Protein AF-0000000075072378 (afdb_homodimer)

Foldseek 3Di:
DVVVVVVVVVVVVVLVCQLAPDKFWWFQQPPDLDIDGCVVPVNGDDDFQETEIETQEAAEPSRLVVVLVVVVVSVVVVQVVCVVVVTHGHAEYEYEDQNHPAYDPSNLVSVVVSQVVCVVVNHAYAYEQHDPRHVVVCVVVCVCVVNDVVRYYDHPSVNSVVVVVVVVVPPPDPVVVVVVVVVVVVD/DVVVVVVVVVVVVVLVCQQAPDKFWWFQQPPDLDIDGCVVPVNGDDDFQETEIETQEAAEPSRLVVVLVVVVVSVVVVQVVCVVVVTHGHAEYEYEDQNHPAYDPSNLVSVVVSQVVCVVVNHAYAYEQHDPRHVVVCVVVCVCVVNDVVRYYDHPSVNSVVVVVVVVVPPPDPVVVVVVVVVVVVD

Nearest PDB structures (foldseek):
  7lhv-assembly1_B  TM=7.653E-01  e=3.213E-15  Arabidopsis thaliana
  8tnw-assembly1_B  TM=8.515E-01  e=1.171E-12  Homo sapiens
  8tny-assembly1_A  TM=8.467E-01  e=1.967E-12  Homo sapiens
  4dgh-assembly1_A  TM=7.810E-01  e=2.612E-07  Vibrio cholerae
  3oir-assembly1_A  TM=7.996E-01  e=6.905E-07  Wolinella succinogenes

Radius of gyration: 23.75 Å; Cα contacts (8 Å, |Δi|>4): 581; chains: 2; bounding box: 38×90×75 Å

Organism: Cucurbita maxima (NCBI:txid3661)

pLDDT: mean 89.93, std 14.2, range [39.88, 98.88]

Solvent-accessible surface area (backbone atoms only — not comparable to full-atom values): 19457 Å² total; per-residue (Å²): 110,67,64,61,50,51,48,52,52,35,50,50,50,52,52,52,47,53,43,59,50,63,73,39,52,41,9,38,35,78,99,58,76,46,70,40,41,34,86,72,36,76,73,24,34,78,47,84,26,43,49,37,37,35,39,52,42,55,31,30,62,71,21,23,65,54,49,47,51,51,53,51,48,53,53,52,52,48,52,53,52,30,66,73,67,70,50,60,65,76,42,35,40,35,40,33,27,68,20,26,66,39,62,41,73,48,22,51,52,37,51,51,51,49,46,50,55,38,44,73,72,65,30,44,70,30,42,16,28,63,35,62,63,33,46,52,51,36,48,74,68,44,45,41,69,70,65,34,72,89,37,54,30,79,36,64,48,57,42,50,53,56,51,48,51,52,56,60,68,64,48,67,51,73,66,53,52,51,50,48,53,50,50,55,68,69,98,110,66,64,60,50,51,48,51,51,35,50,49,51,51,50,52,47,54,43,60,50,64,73,38,51,41,8,38,34,79,98,56,76,47,70,40,41,36,88,73,34,76,72,24,35,79,46,87,25,43,48,36,39,34,39,54,42,56,32,31,63,71,22,22,65,54,50,47,52,51,53,51,49,51,54,50,51,48,52,52,51,31,66,74,69,69,50,61,66,75,42,36,38,35,40,32,29,68,20,26,66,39,61,42,71,47,23,50,51,37,52,51,51,50,46,50,56,40,45,74,73,66,29,44,70,30,42,14,28,62,35,63,64,33,45,53,53,34,48,76,69,45,46,41,69,72,65,34,71,89,37,54,28,80,34,64,46,56,43,50,52,54,52,48,51,51,57,62,67,64,48,68,51,74,66,53,51,52,50,48,53,48,51,53,68,68,95

Sequence (374 aa):
MGLIIAVALSVLRVLLMIARPRTLVLGNIPNSTIYRSIDQYPTAEHVPGILILQLEAPIYFANSNYLRERLSRWITDEEERIKSSGETSLQYIILDLSGVSSIDSSGISMLKEIKKSIERKGFKLVLANPKSEVIKKLNKSNFIEAIGHEWIYLTVGEAVTACNFVLQTWKPSPVAAAELDSAVNNVMGLIIAVALSVLRVLLMIARPRTLVLGNIPNSTIYRSIDQYPTAEHVPGILILQLEAPIYFANSNYLRERLSRWITDEEERIKSSGETSLQYIILDLSGVSSIDSSGISMLKEIKKSIERKGFKLVLANPKSEVIKKLNKSNFIEAIGHEWIYLTVGEAVTACNFVLQTWKPSPVAAAELDSAVNNV

Secondary structure (DSSP, 8-state):
-HHHHHHHHHHHHHHHHHHS--EEEEEEPTTSS-EEETTT-TT-BPBTTEEEEEE-S-B-HHHHHHHHHHHHHHHHHHHHHHHHHTPPPP-EEEEE-TT---B-HHHHHHHHHHHHHHHHTT-EEEEE---HHHHHHHHHTTHHHHH-GGGEESSHHHHHHHHHHHHHHTS--HHHHHHHHHHHTT-/-HHHHHHHHHHHHHHHHHHS--EEEEEEPTTSS-EEETTT-TT-BPBTTEEEEEE-S-B-HHHHHHHHHHHHHHHHHHHHHHHHHTPPPP-EEEEE-TT---B-HHHHHHHHHHHHHHHHTT-EEEEE---HHHHHHHHHTTHHHHH-GGGEESSHHHHHHHHHHHHHHTS--HHHHHHHHHHHHT-

InterPro domains:
  IPR001902 SLC26A/SulP transporter [PTHR11814] (1-163)
  IPR002645 STAS domain [PF01740] (41-159)
  IPR002645 STAS domain [PS50801] (40-163)
  IPR036513 STAS domain superfamily [G3DSA:3.30.750.24] (20-165)
  IPR036513 STAS domain superfamily [SSF52091] (42-163)

Structure (mmCIF, N/CA/C/O backbone):
data_AF-0000000075072378-model_v1
#
loop_
_entity.id
_entity.type
_entity.pdbx_description
1 polymer 'Sulfate transporter 3.1-like'
#
loop_
_atom_site.group_PDB
_atom_site.id
_atom_site.type_symbol
_atom_site.label_atom_id
_atom_site.label_alt_id
_atom_site.label_comp_id
_atom_site.label_asym_id
_atom_site.label_entity_id
_atom_site.label_seq_id
_atom_site.pdbx_PDB_ins_code
_atom_site.Cartn_x
_atom_site.Cartn_y
_atom_site.Cartn_z
_atom_site.occupancy
_atom_site.B_iso_or_equiv
_atom_site.auth_seq_id
_atom_site.auth_comp_id
_atom_site.auth_asym_id
_atom_site.auth_atom_id
_atom_site.pdbx_PDB_model_num
ATOM 1 N N . MET A 1 1 ? 15.891 -26.641 18.484 1 74.38 1 MET A N 1
ATOM 2 C CA . MET A 1 1 ? 16.391 -25.375 19.031 1 74.38 1 MET A CA 1
ATOM 3 C C . MET A 1 1 ? 16.453 -24.297 17.953 1 74.38 1 MET A C 1
ATOM 5 O O . MET A 1 1 ? 15.938 -23.203 18.125 1 74.38 1 MET A O 1
ATOM 9 N N . GLY A 1 2 ? 16.719 -24.766 16.844 1 82.44 2 GLY A N 1
ATOM 10 C CA . GLY A 1 2 ? 16.875 -23.859 15.711 1 82.44 2 GLY A CA 1
ATOM 11 C C . GLY A 1 2 ? 15.555 -23.25 15.266 1 82.44 2 GLY A C 1
ATOM 12 O O . GLY A 1 2 ? 15.484 -22.031 15.031 1 82.44 2 GLY A O 1
ATOM 13 N N . LEU A 1 3 ? 14.516 -24.094 15.43 1 84.12 3 LEU A N 1
ATOM 14 C CA . LEU A 1 3 ? 13.211 -23.625 14.977 1 84.12 3 LEU A CA 1
ATOM 15 C C . LEU A 1 3 ? 12.633 -22.594 15.945 1 84.12 3 LEU A C 1
ATOM 17 O O . LEU A 1 3 ? 12.117 -21.562 15.523 1 84.12 3 LEU A O 1
ATOM 21 N N . ILE A 1 4 ? 12.828 -22.844 17.219 1 88.88 4 ILE A N 1
ATOM 22 C CA . ILE A 1 4 ? 12.312 -21.938 18.234 1 88.88 4 ILE A CA 1
ATOM 23 C C . ILE A 1 4 ? 13.016 -20.594 18.156 1 88.88 4 ILE A C 1
ATOM 25 O O . ILE A 1 4 ? 12.375 -19.547 18.25 1 88.88 4 ILE A O 1
ATOM 29 N N . ILE A 1 5 ? 14.227 -20.672 17.906 1 90.94 5 ILE A N 1
ATOM 30 C CA . ILE A 1 5 ? 15.016 -19.453 17.781 1 90.94 5 ILE A CA 1
ATOM 31 C C . ILE A 1 5 ? 14.609 -18.703 16.516 1 90.94 5 ILE A C 1
ATOM 33 O O . ILE A 1 5 ? 14.484 -17.469 16.516 1 90.94 5 ILE A O 1
ATOM 37 N N . ALA A 1 6 ? 14.383 -19.453 15.492 1 86.81 6 ALA A N 1
ATOM 38 C CA . ALA A 1 6 ? 13.961 -18.844 14.234 1 86.81 6 ALA A CA 1
ATOM 39 C C . ALA A 1 6 ? 12.625 -18.125 14.391 1 86.81 6 ALA A C 1
ATOM 41 O O . ALA A 1 6 ? 12.461 -17 13.93 1 86.81 6 ALA A O 1
ATOM 42 N N . VAL A 1 7 ? 11.766 -18.75 15.141 1 87.5 7 VAL A N 1
ATOM 43 C CA . VAL A 1 7 ? 10.445 -18.172 15.367 1 87.5 7 VAL A CA 1
ATOM 44 C C . VAL A 1 7 ? 10.562 -16.922 16.25 1 87.5 7 VAL A C 1
ATOM 46 O O . VAL A 1 7 ? 10 -15.883 15.93 1 87.5 7 VAL A O 1
ATOM 49 N N . ALA A 1 8 ? 11.367 -17.078 17.25 1 91.38 8 ALA A N 1
ATOM 50 C CA . ALA A 1 8 ? 11.539 -15.969 18.188 1 91.38 8 ALA A CA 1
ATOM 51 C C . ALA A 1 8 ? 12.164 -14.758 17.5 1 91.38 8 ALA A C 1
ATOM 53 O O . ALA A 1 8 ? 11.727 -13.625 17.703 1 91.38 8 ALA A O 1
ATOM 54 N N . LEU A 1 9 ? 13.109 -15.008 16.672 1 90.56 9 LEU A N 1
ATOM 55 C CA . LEU A 1 9 ? 13.766 -13.93 15.945 1 90.56 9 LEU A CA 1
ATOM 56 C C . LEU A 1 9 ? 12.82 -13.297 14.938 1 90.56 9 LEU A C 1
ATOM 58 O O . LEU A 1 9 ? 12.828 -12.07 14.758 1 90.56 9 LEU A O 1
ATOM 62 N N . SER A 1 10 ? 12.039 -14.109 14.344 1 89.56 10 SER A N 1
ATOM 63 C CA . SER A 1 10 ? 11.062 -13.625 13.383 1 89.56 10 SER A CA 1
ATOM 64 C C . SER A 1 10 ? 10.031 -12.711 14.047 1 89.56 10 SER A C 1
ATOM 66 O O . SER A 1 10 ? 9.75 -11.625 13.547 1 89.56 10 SER A O 1
ATOM 68 N N . VAL A 1 11 ? 9.602 -13.141 15.219 1 88.38 11 VAL A N 1
ATOM 69 C CA . VAL A 1 11 ? 8.602 -12.375 15.953 1 88.38 11 VAL A CA 1
ATOM 70 C C . VAL A 1 11 ? 9.203 -11.062 16.438 1 88.38 11 VAL A C 1
ATOM 72 O O . VAL A 1 11 ? 8.562 -10.008 16.359 1 88.38 11 VAL A O 1
ATOM 75 N N . LEU A 1 12 ? 10.375 -11.148 16.875 1 90.25 12 LEU A N 1
ATOM 76 C CA . LEU A 1 12 ? 11.055 -9.945 17.344 1 90.25 12 LEU A CA 1
ATOM 77 C C . LEU A 1 12 ? 11.234 -8.945 16.203 1 90.25 12 LEU A C 1
ATOM 79 O O . LEU A 1 12 ? 11 -7.746 16.391 1 90.25 12 LEU A O 1
ATOM 83 N N . ARG A 1 13 ? 11.578 -9.43 15.07 1 88.12 13 ARG A N 1
ATOM 84 C CA . ARG A 1 13 ? 11.742 -8.562 13.906 1 88.12 13 ARG A CA 1
ATOM 85 C C . ARG A 1 13 ? 10.422 -7.898 13.531 1 88.12 13 ARG A C 1
ATOM 87 O O . ARG A 1 13 ? 10.383 -6.695 13.258 1 88.12 13 ARG A O 1
ATOM 94 N N . VAL A 1 14 ? 9.43 -8.664 13.641 1 86.31 14 VAL A N 1
ATOM 95 C CA . VAL A 1 14 ? 8.102 -8.141 13.312 1 86.31 14 VAL A CA 1
ATOM 96 C C . VAL A 1 14 ? 7.707 -7.059 14.305 1 86.31 14 VAL A C 1
ATOM 98 O O . VAL A 1 14 ? 7.215 -5.996 13.914 1 86.31 14 VAL A O 1
ATOM 101 N N . LEU A 1 15 ? 7.961 -7.328 15.523 1 87.81 15 LEU A N 1
ATOM 102 C CA . LEU A 1 15 ? 7.594 -6.379 16.578 1 87.81 15 LEU A CA 1
ATOM 103 C C . LEU A 1 15 ? 8.383 -5.086 16.438 1 87.81 15 LEU A C 1
ATOM 105 O O . LEU A 1 15 ? 7.832 -3.994 16.594 1 87.81 15 LEU A O 1
ATOM 109 N N . LEU A 1 16 ? 9.594 -5.199 16.094 1 88.19 16 LEU A N 1
ATOM 110 C CA . LEU A 1 16 ? 10.445 -4.02 15.961 1 88.19 16 LEU A CA 1
ATOM 111 C C . LEU A 1 16 ? 10.062 -3.213 14.719 1 88.19 16 LEU A C 1
ATOM 113 O O . LEU A 1 16 ? 10.07 -1.98 14.75 1 88.19 16 LEU A O 1
ATOM 117 N N . MET A 1 17 ? 9.711 -3.9 13.688 1 85.19 17 MET A N 1
ATOM 118 C CA . MET A 1 17 ? 9.312 -3.236 12.453 1 85.19 17 MET A CA 1
ATOM 119 C C . MET A 1 17 ? 7.992 -2.498 12.633 1 85.19 17 MET A C 1
ATOM 121 O O . MET A 1 17 ? 7.797 -1.422 12.062 1 85.19 17 MET A O 1
ATOM 125 N N . ILE A 1 18 ? 7.18 -3.029 13.492 1 86.5 18 ILE A N 1
ATOM 126 C CA . ILE A 1 18 ? 5.871 -2.422 13.695 1 86.5 18 ILE A CA 1
ATOM 127 C C . ILE A 1 18 ? 5.984 -1.277 14.703 1 86.5 18 ILE A C 1
ATOM 129 O O . ILE A 1 18 ? 5.281 -0.27 14.586 1 86.5 18 ILE A O 1
ATOM 133 N N . ALA A 1 19 ? 6.906 -1.459 15.617 1 91.12 19 ALA A N 1
ATOM 134 C CA . ALA A 1 19 ? 7.105 -0.428 16.641 1 91.12 19 ALA A CA 1
ATOM 135 C C . ALA A 1 19 ? 7.656 0.853 16.016 1 91.12 19 ALA A C 1
ATOM 137 O O . ALA A 1 19 ? 7.379 1.953 16.5 1 91.12 19 ALA A O 1
ATOM 138 N N . ARG A 1 20 ? 8.414 0.703 14.914 1 93.5 20 ARG A N 1
ATOM 139 C CA . ARG A 1 20 ? 9.023 1.838 14.227 1 93.5 20 ARG A CA 1
ATOM 140 C C . ARG A 1 20 ? 8.836 1.726 12.719 1 93.5 20 ARG A C 1
ATOM 142 O O . ARG A 1 20 ? 9.812 1.611 11.977 1 93.5 20 ARG A O 1
ATOM 149 N N . PRO A 1 21 ? 7.547 1.857 12.391 1 93.62 21 PRO A N 1
ATOM 150 C CA . PRO A 1 21 ? 7.293 1.695 10.953 1 93.62 21 PRO A CA 1
ATOM 151 C C . PRO A 1 21 ? 7.906 2.814 10.117 1 93.62 21 PRO A C 1
ATOM 153 O O . PRO A 1 21 ? 8.07 3.936 10.602 1 93.62 21 PRO A O 1
ATOM 156 N N . ARG A 1 22 ? 8.211 2.469 8.938 1 90.62 22 ARG A N 1
ATOM 157 C CA . ARG A 1 22 ? 8.734 3.473 8.016 1 90.62 22 ARG A CA 1
ATOM 158 C C . ARG A 1 22 ? 7.629 4.406 7.531 1 90.62 22 ARG A C 1
ATOM 160 O O . ARG A 1 22 ? 6.465 4.012 7.465 1 90.62 22 ARG A O 1
ATOM 167 N N . THR A 1 23 ? 7.953 5.582 7.367 1 96.31 23 THR A N 1
ATOM 168 C CA . THR A 1 23 ? 7.164 6.598 6.676 1 96.31 23 THR A CA 1
ATOM 169 C C . THR A 1 23 ? 7.883 7.082 5.418 1 96.31 23 THR A C 1
ATOM 171 O O . THR A 1 23 ? 9.062 7.445 5.473 1 96.31 23 THR A O 1
ATOM 174 N N . LEU A 1 24 ? 7.195 7.078 4.305 1 97 24 LEU A N 1
ATOM 175 C CA . LEU A 1 24 ? 7.828 7.441 3.039 1 97 24 LEU A CA 1
ATOM 176 C C . LEU A 1 24 ? 7.316 8.789 2.543 1 97 24 LEU A C 1
ATOM 178 O O . LEU A 1 24 ? 6.125 9.086 2.654 1 97 24 LEU A O 1
ATOM 182 N N . VAL A 1 25 ? 8.227 9.555 2.057 1 97.88 25 VAL A N 1
ATOM 183 C CA . VAL A 1 25 ? 7.844 10.734 1.284 1 97.88 25 VAL A CA 1
ATOM 184 C C . VAL A 1 25 ? 7.664 10.352 -0.184 1 97.88 25 VAL A C 1
ATOM 186 O O . VAL A 1 25 ? 8.547 9.742 -0.788 1 97.88 25 VAL A O 1
ATOM 189 N N . LEU A 1 26 ? 6.5 10.688 -0.684 1 98.38 26 LEU A N 1
ATOM 190 C CA . LEU A 1 26 ? 6.227 10.344 -2.076 1 98.38 26 LEU A CA 1
ATOM 191 C C . LEU A 1 26 ? 6.414 11.562 -2.979 1 98.38 26 LEU A C 1
ATOM 193 O O . LEU A 1 26 ? 6.156 12.695 -2.562 1 98.38 26 LEU A O 1
ATOM 197 N N . GLY A 1 27 ? 6.91 11.328 -4.145 1 98.19 27 GLY A N 1
ATOM 198 C CA . GLY A 1 27 ? 6.992 12.289 -5.234 1 98.19 27 GLY A CA 1
ATOM 199 C C . GLY A 1 27 ? 6.375 11.781 -6.523 1 98.19 27 GLY A C 1
ATOM 200 O O . GLY A 1 27 ? 6.027 10.602 -6.629 1 98.19 27 GLY A O 1
ATOM 201 N N . ASN A 1 28 ? 6.184 12.664 -7.375 1 98.31 28 ASN A N 1
ATOM 202 C CA . ASN A 1 28 ? 5.57 12.336 -8.656 1 98.31 28 ASN A CA 1
ATOM 203 C C . ASN A 1 28 ? 6.602 11.82 -9.656 1 98.31 28 ASN A C 1
ATOM 205 O O . ASN A 1 28 ? 7.645 12.445 -9.859 1 98.31 28 ASN A O 1
ATOM 209 N N . ILE A 1 29 ? 6.371 10.617 -10.242 1 97.12 29 ILE A N 1
ATOM 210 C CA . ILE A 1 29 ? 7.156 10.172 -11.391 1 97.12 29 ILE A CA 1
ATOM 211 C C . ILE A 1 29 ? 6.852 11.062 -12.594 1 97.12 29 ILE A C 1
ATOM 213 O O . ILE A 1 29 ? 5.691 11.211 -12.984 1 97.12 29 ILE A O 1
ATOM 217 N N . PRO A 1 30 ? 7.879 11.656 -13.25 1 95.81 30 PRO A N 1
ATOM 218 C CA . PRO A 1 30 ? 7.641 12.633 -14.312 1 95.81 30 PRO A CA 1
ATOM 219 C C . PRO A 1 30 ? 6.742 12.086 -15.422 1 95.81 30 PRO A C 1
ATOM 221 O O . PRO A 1 30 ? 6.852 10.906 -15.789 1 95.81 30 PRO A O 1
ATOM 224 N N . ASN A 1 31 ? 5.82 12.891 -15.93 1 93.38 31 ASN A N 1
ATOM 225 C CA . ASN A 1 31 ? 4.934 12.617 -17.062 1 93.38 31 ASN A CA 1
ATOM 226 C C . ASN A 1 31 ? 3.99 11.453 -16.766 1 93.38 31 ASN A C 1
ATOM 228 O O . ASN A 1 31 ? 3.732 10.617 -17.625 1 93.38 31 ASN A O 1
ATOM 232 N N . SER A 1 32 ? 3.637 11.336 -15.453 1 93.44 32 SER A N 1
ATOM 233 C CA . SER A 1 32 ? 2.686 10.312 -15.039 1 93.44 32 SER A CA 1
ATOM 234 C C . SER A 1 32 ? 1.837 10.789 -13.867 1 93.44 32 SER A C 1
ATOM 236 O O . SER A 1 32 ? 2.041 11.891 -13.352 1 93.44 32 SER A O 1
ATOM 238 N N . THR A 1 33 ? 0.849 9.992 -13.508 1 93.06 33 THR A N 1
ATOM 239 C CA . THR A 1 33 ? 0.043 10.258 -12.32 1 93.06 33 THR A CA 1
ATOM 240 C C . THR A 1 33 ? 0.413 9.297 -11.195 1 93.06 33 THR A C 1
ATOM 242 O O . THR A 1 33 ? -0.425 8.961 -10.352 1 93.06 33 THR A O 1
ATOM 245 N N . ILE A 1 34 ? 1.688 8.852 -11.328 1 95.56 34 ILE A N 1
ATOM 246 C CA . ILE A 1 34 ? 2.158 7.852 -10.375 1 95.56 34 ILE A CA 1
ATOM 247 C C . ILE A 1 34 ? 3.049 8.516 -9.328 1 95.56 34 ILE A C 1
ATOM 249 O O . ILE A 1 34 ? 3.904 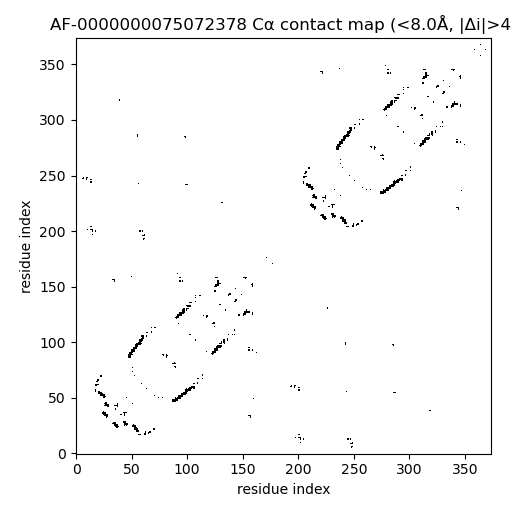9.336 -9.656 1 95.56 34 ILE A O 1
ATOM 253 N N . TYR A 1 35 ? 2.824 8.188 -8.125 1 97.75 35 TYR A N 1
ATOM 254 C CA . TYR A 1 35 ? 3.607 8.711 -7.012 1 97.75 35 TYR A CA 1
ATOM 255 C C . TYR A 1 35 ? 4.348 7.594 -6.289 1 97.75 35 TYR A C 1
ATOM 257 O O . TYR A 1 35 ? 3.75 6.578 -5.926 1 97.75 35 TYR A O 1
ATOM 265 N N . ARG A 1 36 ? 5.652 7.781 -6.113 1 97.69 36 ARG A N 1
ATOM 266 C CA . ARG A 1 36 ? 6.512 6.781 -5.492 1 97.69 36 ARG A CA 1
ATOM 267 C C . ARG A 1 36 ? 7.492 7.43 -4.52 1 97.69 36 ARG A C 1
ATOM 269 O O . ARG A 1 36 ? 7.652 8.648 -4.516 1 97.69 36 ARG A O 1
ATOM 276 N N . SER A 1 37 ? 8.078 6.57 -3.65 1 97.56 37 SER A N 1
ATOM 277 C CA . SER A 1 37 ? 9.055 7.059 -2.682 1 97.56 37 SER A CA 1
ATOM 278 C C . SER A 1 37 ? 10.219 7.754 -3.375 1 97.56 37 SER A C 1
ATOM 280 O O . SER A 1 37 ? 10.852 7.18 -4.27 1 97.56 37 SER A O 1
ATOM 282 N N . ILE A 1 38 ? 10.531 8.938 -2.916 1 96.44 38 ILE A N 1
ATOM 283 C CA . ILE A 1 38 ? 11.609 9.703 -3.529 1 96.44 38 ILE A CA 1
ATOM 284 C C . ILE A 1 38 ? 12.953 9.055 -3.215 1 96.44 38 ILE A C 1
ATOM 286 O O . ILE A 1 38 ? 13.938 9.266 -3.932 1 96.44 38 ILE A O 1
ATOM 290 N N . ASP A 1 39 ? 13 8.273 -2.154 1 95.56 39 ASP A N 1
ATOM 291 C CA . ASP A 1 39 ? 14.234 7.578 -1.797 1 95.56 39 ASP A CA 1
ATOM 292 C C . ASP A 1 39 ? 14.5 6.414 -2.748 1 95.56 39 ASP A C 1
ATOM 294 O O . ASP A 1 39 ? 15.648 6.141 -3.098 1 95.56 39 ASP A O 1
ATOM 298 N N . GLN A 1 40 ? 13.43 5.754 -3.178 1 95.69 40 GLN A N 1
ATOM 299 C CA . GLN A 1 40 ? 13.555 4.59 -4.047 1 95.69 40 GLN A CA 1
ATOM 300 C C . GLN A 1 40 ? 13.68 5.004 -5.508 1 95.69 40 GLN A C 1
ATOM 302 O O . GLN A 1 40 ? 14.391 4.359 -6.285 1 95.69 40 GLN A O 1
ATOM 307 N N . TYR A 1 41 ? 12.953 6.031 -5.844 1 96.25 41 TYR A N 1
ATOM 308 C CA . TYR A 1 41 ? 12.945 6.539 -7.211 1 96.25 41 TYR A CA 1
ATOM 309 C C . TYR A 1 41 ? 13.461 7.973 -7.266 1 96.25 41 TYR A C 1
ATOM 311 O O . TYR A 1 41 ? 12.688 8.922 -7.172 1 96.25 41 TYR A O 1
ATOM 319 N N . PRO A 1 42 ? 14.703 8.117 -7.582 1 93.94 42 PRO A N 1
ATOM 320 C CA . PRO A 1 42 ? 15.328 9.438 -7.555 1 93.94 42 PRO A CA 1
ATOM 321 C C . PRO A 1 42 ? 14.719 10.406 -8.57 1 93.94 42 PRO A C 1
ATOM 323 O O . PRO A 1 42 ? 14.898 11.617 -8.461 1 93.94 42 PRO A O 1
ATOM 326 N N . THR A 1 43 ? 14.023 9.898 -9.586 1 95.19 43 THR A N 1
ATOM 327 C CA . THR A 1 43 ? 13.398 10.758 -10.586 1 95.19 43 THR A CA 1
ATOM 328 C C . THR A 1 43 ? 12.078 11.312 -10.078 1 95.19 43 THR A C 1
ATOM 330 O O . THR A 1 43 ? 11.516 12.242 -10.664 1 95.19 43 THR A O 1
ATOM 333 N N . ALA A 1 44 ? 11.547 10.719 -8.961 1 97 44 ALA A N 1
ATOM 334 C CA . ALA A 1 44 ? 10.312 11.219 -8.375 1 97 44 ALA A CA 1
ATOM 335 C C . ALA A 1 44 ? 10.508 12.617 -7.785 1 97 44 ALA A C 1
ATOM 337 O O . ALA A 1 44 ? 11.484 12.859 -7.074 1 97 44 ALA A O 1
ATOM 338 N N . GLU A 1 45 ? 9.578 13.523 -8.062 1 95.75 45 GLU A N 1
ATOM 339 C CA . GLU A 1 45 ? 9.742 14.922 -7.688 1 95.75 45 GLU A CA 1
ATOM 340 C C . GLU A 1 45 ? 8.719 15.328 -6.633 1 95.75 45 GLU A C 1
ATOM 342 O O . GLU A 1 45 ? 7.555 14.922 -6.699 1 95.75 45 GLU A O 1
ATOM 347 N N . HIS A 1 46 ? 9.195 16.188 -5.777 1 94.31 46 HIS A N 1
ATOM 348 C CA . HIS A 1 46 ? 8.273 16.781 -4.816 1 94.31 46 HIS A CA 1
ATOM 349 C C . HIS A 1 46 ? 7.16 17.547 -5.523 1 94.31 46 HIS A C 1
ATOM 351 O O . HIS A 1 46 ? 7.344 18.031 -6.648 1 94.31 46 HIS A O 1
ATOM 357 N N . VAL A 1 47 ? 6.078 17.594 -4.859 1 94.69 47 VAL A N 1
ATOM 358 C CA . VAL A 1 47 ? 4.949 18.359 -5.379 1 94.69 47 VAL A CA 1
ATOM 359 C C . VAL A 1 47 ? 4.883 19.719 -4.684 1 94.69 47 VAL A C 1
ATOM 361 O O . VAL A 1 47 ? 4.695 19.797 -3.467 1 94.69 47 VAL A O 1
ATOM 364 N N . PRO A 1 48 ? 5.043 20.812 -5.461 1 93.38 48 PRO A N 1
ATOM 365 C CA . PRO A 1 48 ? 5.023 22.125 -4.824 1 93.38 48 PRO A CA 1
ATOM 366 C C . PRO A 1 48 ? 3.781 22.344 -3.961 1 93.38 48 PRO A C 1
ATOM 368 O O . PRO A 1 48 ? 2.658 22.125 -4.422 1 93.38 48 PRO A O 1
ATOM 371 N N . GLY A 1 49 ? 3.994 22.719 -2.725 1 94.88 49 GLY A N 1
ATOM 372 C CA . GLY A 1 49 ? 2.924 23.078 -1.812 1 94.88 49 GLY A CA 1
ATOM 373 C C . GLY A 1 49 ? 2.254 21.891 -1.167 1 94.88 49 GLY A C 1
ATOM 374 O O . GLY A 1 49 ? 1.362 22.047 -0.331 1 94.88 49 GLY A O 1
ATOM 375 N N . ILE A 1 50 ? 2.707 20.703 -1.53 1 97.56 50 ILE A N 1
ATOM 376 C CA . ILE A 1 50 ? 2.049 19.484 -1.044 1 97.56 50 ILE A CA 1
ATOM 377 C C . ILE A 1 50 ? 3.094 18.5 -0.532 1 97.56 50 ILE A C 1
ATOM 379 O O . ILE A 1 50 ? 4.035 18.156 -1.249 1 97.56 50 ILE A O 1
ATOM 383 N N . LEU A 1 51 ? 3.029 18.109 0.702 1 98.38 51 LEU A N 1
ATOM 384 C CA . LEU A 1 51 ? 3.816 17.016 1.26 1 98.38 51 LEU A CA 1
ATOM 385 C C . LEU A 1 51 ? 3.006 15.727 1.298 1 98.38 51 LEU A C 1
ATOM 387 O O . LEU A 1 51 ? 1.902 15.703 1.848 1 98.38 51 LEU A O 1
ATOM 391 N N . ILE A 1 52 ? 3.494 14.688 0.688 1 98.88 52 ILE A N 1
ATOM 392 C CA . ILE A 1 52 ? 2.811 13.398 0.633 1 98.88 52 ILE A CA 1
ATOM 393 C C . ILE A 1 52 ? 3.572 12.375 1.467 1 98.88 52 ILE A C 1
ATOM 395 O O . ILE A 1 52 ? 4.738 12.078 1.188 1 98.88 52 ILE A O 1
ATOM 399 N N . LEU A 1 53 ? 2.93 11.828 2.49 1 98.81 53 LEU A N 1
ATOM 400 C CA . LEU A 1 53 ? 3.523 10.836 3.383 1 98.81 53 LEU A CA 1
ATOM 401 C C . LEU A 1 53 ? 2.762 9.523 3.316 1 98.81 53 LEU A C 1
ATOM 403 O O . LEU A 1 53 ? 1.533 9.5 3.422 1 98.81 53 LEU A O 1
ATOM 407 N N . GLN A 1 54 ? 3.469 8.469 3.111 1 98.44 54 GLN A N 1
ATOM 408 C CA . GLN A 1 54 ? 2.854 7.145 3.088 1 98.44 54 GLN A CA 1
ATOM 409 C C . GLN A 1 54 ? 3.178 6.363 4.359 1 98.44 54 GLN A C 1
ATOM 411 O O . GLN A 1 54 ? 4.344 6.262 4.75 1 98.44 54 GLN A O 1
ATOM 416 N N . LEU A 1 55 ? 2.152 5.855 4.965 1 97 55 LEU A N 1
ATOM 417 C CA . LEU A 1 55 ? 2.309 4.98 6.121 1 97 55 LEU A CA 1
ATOM 418 C C . LEU A 1 55 ? 2.295 3.516 5.699 1 97 55 LEU A C 1
ATOM 420 O O . LEU A 1 55 ? 1.472 3.111 4.875 1 97 55 LEU A O 1
ATOM 424 N N . GLU A 1 56 ? 3.182 2.711 6.312 1 93.75 56 GLU A N 1
ATOM 425 C CA . GLU A 1 56 ? 3.402 1.367 5.781 1 93.75 56 GLU A CA 1
ATOM 426 C C . GLU A 1 56 ? 3.092 0.304 6.832 1 93.75 56 GLU A C 1
ATOM 428 O O . GLU A 1 56 ? 3.629 -0.804 6.777 1 93.75 56 GLU A O 1
ATOM 433 N N . ALA A 1 57 ? 2.32 0.624 7.816 1 93 57 ALA A N 1
ATOM 434 C CA . ALA A 1 57 ? 1.992 -0.323 8.875 1 93 57 ALA A CA 1
ATOM 435 C C . ALA A 1 57 ? 0.629 -0.01 9.492 1 93 57 ALA A C 1
ATOM 437 O O . ALA A 1 57 ? 0.152 1.124 9.414 1 93 57 ALA A O 1
ATOM 438 N N . PRO A 1 58 ? 0.018 -1.113 10.07 1 93.88 58 PRO A N 1
ATOM 439 C CA . PRO A 1 58 ? -1.135 -0.778 10.906 1 93.88 58 PRO A CA 1
ATOM 440 C C . PRO A 1 58 ? -0.788 0.211 12.016 1 93.88 58 PRO A C 1
ATOM 442 O O . PRO A 1 58 ? 0.381 0.343 12.391 1 93.88 58 PRO A O 1
ATOM 445 N N . ILE A 1 59 ? -1.813 0.902 12.484 1 95.88 59 ILE A N 1
ATOM 446 C CA . ILE A 1 59 ? -1.588 1.92 13.5 1 95.88 59 ILE A CA 1
ATOM 447 C C . ILE A 1 59 ? -2.256 1.497 14.812 1 95.88 59 ILE A C 1
ATOM 449 O O . ILE A 1 59 ? -3.484 1.504 14.914 1 95.88 59 ILE A O 1
ATOM 453 N N . TYR A 1 60 ? -1.435 1.183 15.766 1 94 60 TYR A N 1
ATOM 454 C CA . TYR A 1 60 ? -1.913 0.716 17.062 1 94 60 TYR A CA 1
ATOM 455 C C . TYR A 1 60 ? -1.278 1.512 18.188 1 94 60 TYR A C 1
ATOM 457 O O . TYR A 1 60 ? -0.465 2.406 17.953 1 94 60 TYR A O 1
ATOM 465 N N . PHE A 1 61 ? -1.689 1.193 19.359 1 94.19 61 PHE A N 1
ATOM 466 C CA . PHE A 1 61 ? -1.163 1.834 20.562 1 94.19 61 PHE A CA 1
ATOM 467 C C . PHE A 1 61 ? 0.357 1.743 20.609 1 94.19 61 PHE A C 1
ATOM 469 O O . PHE A 1 61 ? 1.035 2.717 20.938 1 94.19 61 PHE A O 1
ATOM 476 N N . ALA A 1 62 ? 0.875 0.64 20.125 1 90.56 62 ALA A N 1
ATOM 477 C CA . ALA A 1 62 ? 2.291 0.305 20.25 1 90.56 62 ALA A CA 1
ATOM 478 C C . ALA A 1 62 ? 3.154 1.248 19.422 1 90.56 62 ALA A C 1
ATOM 480 O O . ALA A 1 62 ? 4.34 1.429 19.703 1 90.56 62 ALA A O 1
ATOM 481 N N . ASN A 1 63 ? 2.586 1.859 18.344 1 94.5 63 ASN A N 1
ATOM 482 C CA . ASN A 1 63 ? 3.451 2.645 17.469 1 94.5 63 ASN A CA 1
ATOM 483 C C . ASN A 1 63 ? 2.867 4.027 17.203 1 94.5 63 ASN A C 1
ATOM 485 O O . ASN A 1 63 ? 3.469 4.828 16.484 1 94.5 63 ASN A O 1
ATOM 489 N N . SER A 1 64 ? 1.742 4.34 17.828 1 96.31 64 SER A N 1
ATOM 490 C CA . SER A 1 64 ? 1.043 5.582 17.516 1 96.31 64 SER A CA 1
ATOM 491 C C . SER A 1 64 ? 1.875 6.797 17.922 1 96.31 64 SER A C 1
ATOM 493 O O . SER A 1 64 ? 1.929 7.789 17.188 1 96.31 64 SER A O 1
ATOM 495 N N . ASN A 1 65 ? 2.516 6.746 19.078 1 96.19 65 ASN A N 1
ATOM 496 C CA . ASN A 1 65 ? 3.352 7.859 19.516 1 96.19 65 ASN A CA 1
ATOM 497 C C . ASN A 1 65 ? 4.555 8.055 18.594 1 96.19 65 ASN A C 1
ATOM 499 O O . ASN A 1 65 ? 4.898 9.188 18.25 1 96.19 65 ASN A O 1
ATOM 503 N N . TYR A 1 66 ? 5.141 6.996 18.266 1 97.38 66 TYR A N 1
ATOM 504 C CA . TYR A 1 66 ? 6.262 7.059 17.328 1 97.38 66 TYR A CA 1
ATOM 505 C C . TYR A 1 66 ? 5.84 7.695 16.016 1 97.38 66 TYR A C 1
ATOM 507 O O . TYR A 1 66 ? 6.523 8.586 15.5 1 97.38 66 TYR A O 1
ATOM 515 N N . LEU A 1 67 ? 4.723 7.277 15.492 1 97.88 67 LEU A N 1
ATOM 516 C CA . LEU A 1 67 ? 4.219 7.789 14.219 1 97.88 67 LEU A CA 1
ATOM 517 C C . LEU A 1 67 ? 3.877 9.273 14.32 1 97.88 67 LEU A C 1
ATOM 519 O O . LEU A 1 67 ? 4.145 10.039 13.398 1 97.88 67 LEU A O 1
ATOM 523 N N . ARG A 1 68 ? 3.309 9.609 15.414 1 98.12 68 ARG A N 1
ATOM 524 C CA . ARG A 1 68 ? 2.998 11.016 15.633 1 98.12 68 ARG A CA 1
ATOM 525 C C . ARG A 1 68 ? 4.254 11.875 15.531 1 98.12 68 ARG A C 1
ATOM 527 O O . ARG A 1 68 ? 4.262 12.898 14.844 1 98.12 68 ARG A O 1
ATOM 534 N N . GLU A 1 69 ? 5.254 11.461 16.188 1 98.12 69 GLU A N 1
ATOM 535 C CA . GLU A 1 69 ? 6.516 12.203 16.203 1 98.12 69 GLU A CA 1
ATOM 536 C C . GLU A 1 69 ? 7.152 12.227 14.82 1 98.12 69 GLU A C 1
ATOM 538 O O . GLU A 1 69 ? 7.656 13.258 14.383 1 98.12 69 GLU A O 1
ATOM 543 N N . ARG A 1 70 ? 7.113 11.148 14.227 1 97.56 70 ARG A N 1
ATOM 544 C CA . ARG A 1 70 ? 7.719 11.031 12.898 1 97.56 70 ARG A CA 1
ATOM 545 C C . ARG A 1 70 ? 7.008 11.93 11.891 1 97.56 70 ARG A C 1
ATOM 547 O O . ARG A 1 70 ? 7.656 12.641 11.117 1 97.56 70 ARG A O 1
ATOM 554 N N . LEU A 1 71 ? 5.691 11.891 11.906 1 98.31 71 LEU A N 1
ATOM 555 C CA . LEU A 1 71 ? 4.902 12.727 11.008 1 98.31 71 LEU A CA 1
ATOM 556 C C . LEU A 1 71 ? 5.16 14.211 11.273 1 98.31 71 LEU A C 1
ATOM 558 O O . LEU A 1 71 ? 5.344 14.992 10.344 1 98.31 71 LEU A O 1
ATOM 562 N N . SER A 1 72 ? 5.238 14.555 12.539 1 98.06 72 SER A N 1
ATOM 563 C CA . SER A 1 72 ? 5.5 15.938 12.922 1 98.06 72 SER A CA 1
ATOM 564 C C . SER A 1 72 ? 6.867 16.391 12.438 1 98.06 72 SER A C 1
ATOM 566 O O . SER A 1 72 ? 7.012 17.516 11.938 1 98.06 72 SER A O 1
ATOM 568 N N . ARG A 1 73 ? 7.805 15.578 12.523 1 97.81 73 ARG A N 1
ATOM 569 C CA . ARG A 1 73 ? 9.156 15.914 12.086 1 97.81 73 ARG A CA 1
ATOM 570 C C . ARG A 1 73 ? 9.203 16.094 10.57 1 97.81 73 ARG A C 1
ATOM 572 O O . ARG A 1 73 ? 9.852 17.016 10.078 1 97.81 73 ARG A O 1
ATOM 579 N N . TRP A 1 74 ? 8.516 15.211 9.859 1 97.62 74 TRP A N 1
ATOM 580 C CA . TRP A 1 74 ? 8.477 15.336 8.406 1 97.62 74 TRP A CA 1
ATOM 581 C C . TRP A 1 74 ? 7.875 16.672 7.996 1 97.62 74 TRP A C 1
ATOM 583 O O . TRP A 1 74 ? 8.383 17.344 7.086 1 97.62 74 TRP A O 1
ATOM 593 N N . ILE A 1 75 ? 6.844 17.047 8.656 1 97.56 75 ILE A N 1
ATOM 594 C CA . ILE A 1 75 ? 6.145 18.281 8.336 1 97.56 75 ILE A CA 1
ATOM 595 C C . ILE A 1 75 ? 7.051 19.469 8.633 1 97.56 75 ILE A C 1
ATOM 597 O O . ILE A 1 75 ? 7.199 20.375 7.805 1 97.56 75 ILE A O 1
ATOM 601 N N . THR A 1 76 ? 7.684 19.422 9.766 1 96.5 76 THR A N 1
ATOM 602 C CA . THR A 1 76 ? 8.586 20.5 10.164 1 96.5 76 THR A CA 1
ATOM 603 C C . THR A 1 76 ? 9.766 20.609 9.203 1 96.5 76 THR A C 1
ATOM 605 O O . THR A 1 76 ? 10.141 21.703 8.773 1 96.5 76 THR A O 1
ATOM 608 N N . ASP A 1 77 ? 10.359 19.453 8.891 1 96.25 77 ASP A N 1
ATOM 609 C CA . ASP A 1 77 ? 11.492 19.422 7.965 1 96.25 77 ASP A CA 1
ATOM 610 C C . ASP A 1 77 ? 11.102 19.984 6.598 1 96.25 77 ASP A C 1
ATOM 612 O O . ASP A 1 77 ? 11.891 20.688 5.969 1 96.25 77 ASP A O 1
ATOM 616 N N . GLU A 1 78 ? 9.914 19.625 6.203 1 95.5 78 GLU A N 1
ATOM 617 C CA . GLU A 1 78 ? 9.453 20.125 4.906 1 95.5 78 GLU A CA 1
ATOM 618 C C . GLU A 1 78 ? 9.25 21.625 4.93 1 95.5 78 GLU A C 1
ATOM 620 O O . GLU A 1 78 ? 9.586 22.328 3.965 1 95.5 78 GLU A O 1
ATOM 625 N N . GLU A 1 79 ? 8.727 22.141 5.965 1 94.44 79 GLU A N 1
ATOM 626 C CA . GLU A 1 79 ? 8.562 23.594 6.125 1 94.44 79 GLU A CA 1
ATOM 627 C C . GLU A 1 79 ? 9.906 24.312 6.027 1 94.44 79 GLU A C 1
ATOM 629 O O . GLU A 1 79 ? 10.016 25.328 5.352 1 94.44 79 GLU A O 1
ATOM 634 N N . GLU A 1 80 ? 10.844 23.734 6.676 1 93.81 80 GLU A N 1
ATOM 635 C CA . GLU A 1 80 ? 12.172 24.328 6.684 1 93.81 80 GLU A CA 1
ATOM 636 C C . GLU A 1 80 ? 12.812 24.281 5.297 1 93.81 80 GLU A C 1
ATOM 638 O O . GLU A 1 80 ? 13.461 25.234 4.871 1 93.81 80 GLU A O 1
ATOM 643 N N . ARG A 1 81 ? 12.625 23.172 4.672 1 92.06 81 ARG A N 1
ATOM 644 C CA . ARG A 1 81 ? 13.164 23.016 3.324 1 92.06 81 ARG A CA 1
ATOM 645 C C . ARG A 1 81 ? 12.57 24.047 2.379 1 92.06 81 ARG A C 1
ATOM 647 O O . ARG A 1 81 ? 13.297 24.688 1.607 1 92.06 81 ARG A O 1
ATOM 654 N N . ILE A 1 82 ? 11.297 24.25 2.439 1 90.38 82 ILE A N 1
ATOM 655 C CA . ILE A 1 82 ? 10.578 25.172 1.568 1 90.38 82 ILE A CA 1
ATOM 656 C C . ILE A 1 82 ? 11.016 26.609 1.854 1 90.38 82 ILE A C 1
ATOM 658 O O . ILE A 1 82 ? 11.242 27.391 0.929 1 90.38 82 ILE A O 1
ATOM 662 N N . LYS A 1 83 ? 11.117 26.938 3.09 1 88.88 83 LYS A N 1
ATOM 663 C CA . LYS A 1 83 ? 11.562 28.281 3.488 1 88.88 83 LYS A CA 1
ATOM 664 C C . LYS A 1 83 ? 12.953 28.594 2.941 1 88.88 83 LYS A C 1
ATOM 666 O O . LYS A 1 83 ? 13.211 29.703 2.492 1 88.88 83 LYS A O 1
ATOM 671 N N . SER A 1 84 ? 13.758 27.625 2.9 1 89.81 84 SER A N 1
ATOM 672 C CA . SER A 1 84 ? 15.141 27.797 2.471 1 89.81 84 SER A CA 1
ATOM 673 C C . SER A 1 84 ? 15.25 27.859 0.951 1 89.81 84 SER A C 1
ATOM 675 O O . SER A 1 84 ? 16.156 28.484 0.408 1 89.81 84 SER A O 1
ATOM 677 N N . SER A 1 85 ? 14.336 27.281 0.242 1 85.06 85 SER A N 1
ATOM 678 C CA . SER A 1 85 ? 14.414 27.172 -1.212 1 85.06 85 SER A CA 1
ATOM 679 C C . SER A 1 85 ? 13.586 28.25 -1.891 1 85.06 85 SER A C 1
ATOM 681 O O . SER A 1 85 ? 13.734 28.5 -3.092 1 85.06 85 SER A O 1
ATOM 683 N N . GLY A 1 86 ? 12.789 28.906 -1.134 1 78.5 86 GLY A N 1
ATOM 684 C CA . GLY A 1 86 ? 11.922 29.922 -1.712 1 78.5 86 GLY A CA 1
ATOM 685 C C . GLY A 1 86 ? 10.766 29.344 -2.504 1 78.5 86 GLY A C 1
ATOM 686 O O . GLY A 1 86 ? 10.203 30 -3.371 1 78.5 86 GLY A O 1
ATOM 687 N N . GLU A 1 87 ? 10.492 28.141 -2.215 1 77 87 GLU A N 1
ATOM 688 C CA . GLU A 1 87 ? 9.422 27.438 -2.916 1 77 87 GLU A CA 1
ATOM 689 C C . GLU A 1 87 ? 8.047 27.828 -2.373 1 77 87 GLU A C 1
ATOM 691 O O . GLU A 1 87 ? 7.953 28.625 -1.443 1 77 87 GLU A O 1
ATOM 696 N N . THR A 1 88 ? 7.094 27.391 -3.055 1 77.62 88 THR A N 1
ATOM 697 C CA . THR A 1 88 ? 5.711 27.609 -2.643 1 77.62 88 THR A CA 1
ATOM 698 C C . THR A 1 88 ? 5.48 27.094 -1.224 1 77.62 88 THR A C 1
ATOM 700 O O . THR A 1 88 ? 5.969 26.016 -0.858 1 77.62 88 THR A O 1
ATOM 703 N N . SER A 1 89 ? 4.812 27.875 -0.515 1 89.38 89 SER A N 1
ATOM 704 C CA . SER A 1 89 ? 4.516 27.516 0.871 1 89.38 89 SER A CA 1
ATOM 705 C C . SER A 1 89 ? 3.721 26.219 0.957 1 89.38 89 SER A C 1
ATOM 707 O O . SER A 1 89 ? 2.912 25.922 0.075 1 89.38 89 SER A O 1
ATOM 709 N N . LEU A 1 90 ? 3.955 25.469 1.915 1 94.19 90 LEU A N 1
ATOM 710 C CA . LEU A 1 90 ? 3.244 24.219 2.189 1 94.19 90 LEU A CA 1
ATOM 711 C C . LEU A 1 90 ? 1.776 24.5 2.508 1 94.19 90 LEU A C 1
ATOM 713 O O . LEU A 1 90 ? 1.465 25.359 3.332 1 94.19 90 LEU A O 1
ATOM 717 N N . GLN A 1 91 ? 0.88 23.781 1.812 1 96.19 91 GLN A N 1
ATOM 718 C CA . GLN A 1 91 ? -0.544 24.031 2 1 96.19 91 GLN A CA 1
ATOM 719 C C . GLN A 1 91 ? -1.289 22.75 2.367 1 96.19 91 GLN A C 1
ATOM 721 O O . GLN A 1 91 ? -2.277 22.797 3.105 1 96.19 91 GLN A O 1
ATOM 726 N N . TYR A 1 92 ? -0.798 21.656 1.861 1 98.06 92 TYR A N 1
ATOM 727 C CA . TYR A 1 92 ? -1.51 20.406 2.043 1 98.06 92 TYR A CA 1
ATOM 728 C C . TYR A 1 92 ? -0.569 19.312 2.533 1 98.06 92 TYR A C 1
ATOM 730 O O . TYR A 1 92 ? 0.582 19.219 2.096 1 98.06 92 TYR A O 1
ATOM 738 N N . ILE A 1 93 ? -1.061 18.516 3.406 1 98.69 93 ILE A N 1
ATOM 739 C CA . ILE A 1 93 ? -0.436 17.25 3.799 1 98.69 93 ILE A CA 1
ATOM 740 C C . ILE A 1 93 ? -1.324 16.078 3.383 1 98.69 93 ILE A C 1
ATOM 742 O O . ILE A 1 93 ? -2.449 15.945 3.867 1 98.69 93 ILE A O 1
ATOM 746 N N . ILE A 1 94 ? -0.853 15.289 2.473 1 98.81 94 ILE A N 1
ATOM 747 C CA . ILE A 1 94 ? -1.578 14.086 2.062 1 98.81 94 ILE A CA 1
ATOM 748 C C . ILE A 1 94 ? -1.01 12.867 2.785 1 98.81 94 ILE A C 1
ATOM 750 O O . ILE A 1 94 ? 0.184 12.578 2.68 1 98.81 94 ILE A O 1
ATOM 754 N N . LEU A 1 95 ? -1.819 12.211 3.551 1 98.88 95 LEU A N 1
ATOM 755 C CA . LEU A 1 95 ? -1.461 10.93 4.148 1 98.88 95 LEU A CA 1
ATOM 756 C C . LEU A 1 95 ? -1.97 9.773 3.299 1 98.88 95 LEU A C 1
ATOM 758 O O . LEU A 1 95 ? -3.18 9.578 3.17 1 98.88 95 LEU A O 1
ATOM 762 N N . ASP A 1 96 ? -1.061 9.109 2.676 1 98.69 96 ASP A N 1
ATOM 763 C CA . ASP A 1 96 ? -1.381 7.879 1.95 1 98.69 96 ASP A CA 1
ATOM 764 C C . ASP A 1 96 ? -1.511 6.695 2.904 1 98.69 96 ASP A C 1
ATOM 766 O O . ASP A 1 96 ? -0.518 6.242 3.477 1 98.69 96 ASP A O 1
ATOM 770 N N . LEU A 1 97 ? -2.727 6.164 2.977 1 98 97 LEU A N 1
ATOM 771 C CA . LEU A 1 97 ? -3.006 5.102 3.941 1 98 97 LEU A CA 1
ATOM 772 C C . LEU A 1 97 ? -3.082 3.746 3.25 1 98 97 LEU A C 1
ATOM 774 O O . LEU A 1 97 ? -3.643 2.795 3.801 1 98 97 LEU A O 1
ATOM 778 N N . SER A 1 98 ? -2.51 3.66 2.041 1 96.31 98 SER A N 1
ATOM 779 C CA . SER A 1 98 ? -2.576 2.432 1.255 1 96.31 98 SER A CA 1
ATOM 780 C C . SER A 1 98 ? -1.853 1.287 1.956 1 96.31 98 SER A C 1
ATOM 782 O O . SER A 1 98 ? -2.162 0.116 1.726 1 96.31 98 SER A O 1
ATOM 784 N N . GLY A 1 99 ? -0.916 1.589 2.822 1 94.88 99 GLY A N 1
ATOM 785 C CA . GLY A 1 99 ? -0.157 0.568 3.527 1 94.88 99 GLY A CA 1
ATOM 786 C C . GLY A 1 99 ? -0.682 0.291 4.922 1 94.88 99 GLY A C 1
ATOM 787 O O . GLY A 1 99 ? -0.063 -0.451 5.691 1 94.88 99 GLY A O 1
ATOM 788 N N . VAL A 1 100 ? -1.803 0.859 5.258 1 95.75 100 VAL A N 1
ATOM 789 C CA . VAL A 1 100 ? -2.367 0.71 6.594 1 95.75 100 VAL A CA 1
ATOM 790 C C . VAL A 1 100 ? -3.516 -0.296 6.562 1 95.75 100 VAL A C 1
ATOM 792 O O . VAL A 1 100 ? -4.613 0.022 6.102 1 95.75 100 VAL A O 1
ATOM 795 N N . SER A 1 101 ? -3.256 -1.45 7.156 1 93.19 101 SER A N 1
ATOM 796 C CA . SER A 1 101 ? -4.238 -2.527 7.066 1 93.19 101 SER A CA 1
ATOM 797 C C . SER A 1 101 ? -5.281 -2.416 8.172 1 93.19 101 SER A C 1
ATOM 799 O O . SER A 1 101 ? -6.383 -2.953 8.047 1 93.19 101 SER A O 1
ATOM 801 N N . SER A 1 102 ? -4.902 -1.793 9.266 1 93.88 102 SER A N 1
ATOM 802 C CA . SER A 1 102 ? -5.812 -1.656 10.398 1 93.88 102 SER A CA 1
ATOM 803 C C . SER A 1 102 ? -5.375 -0.523 11.32 1 93.88 102 SER A C 1
ATOM 805 O O . SER A 1 102 ? -4.23 -0.068 11.258 1 93.88 102 SER A O 1
ATOM 807 N N . ILE A 1 103 ? -6.352 -0.087 12.125 1 95.94 103 ILE A N 1
ATOM 808 C CA . ILE A 1 103 ? -6.121 1.008 13.062 1 95.94 103 ILE A CA 1
ATOM 809 C C . ILE A 1 103 ? -6.973 0.803 14.312 1 95.94 103 ILE A C 1
ATOM 811 O O . ILE A 1 103 ? -8.109 0.33 14.234 1 95.94 103 ILE A O 1
ATOM 815 N N . ASP A 1 104 ? -6.422 1.111 15.484 1 94.56 104 ASP A N 1
ATOM 816 C CA . ASP A 1 104 ? -7.223 1.021 16.703 1 94.56 104 ASP A CA 1
ATOM 817 C C . ASP A 1 104 ? -7.551 2.408 17.25 1 94.56 104 ASP A C 1
ATOM 819 O O . ASP A 1 104 ? -7.312 3.416 16.578 1 94.56 104 ASP A O 1
ATOM 823 N N . SER A 1 105 ? -8.094 2.438 18.422 1 95.38 105 SER A N 1
ATOM 824 C CA . SER A 1 105 ? -8.531 3.703 19 1 95.38 105 SER A CA 1
ATOM 825 C C . SER A 1 105 ? -7.352 4.645 19.234 1 95.38 105 SER A C 1
ATOM 827 O O . SER A 1 105 ? -7.477 5.859 19.062 1 95.38 105 SER A O 1
ATOM 829 N N . SER A 1 106 ? -6.199 4.082 19.641 1 95.25 106 SER A N 1
ATOM 830 C CA . SER A 1 106 ? -5.016 4.914 19.828 1 95.25 106 SER A CA 1
ATOM 831 C C . SER A 1 106 ? -4.527 5.508 18.516 1 95.25 106 SER A C 1
ATOM 833 O O . SER A 1 106 ? -4.105 6.664 18.469 1 95.25 106 SER A O 1
ATOM 835 N N . GLY A 1 107 ? -4.609 4.711 17.484 1 97.31 107 GLY A N 1
ATOM 836 C CA . GLY A 1 107 ? -4.254 5.207 16.172 1 97.31 107 GLY A CA 1
ATOM 837 C C . GLY A 1 107 ? -5.152 6.332 15.695 1 97.31 107 GLY A C 1
ATOM 838 O O . GLY A 1 107 ? -4.676 7.316 15.125 1 97.31 107 GLY A O 1
ATOM 839 N N . ILE A 1 108 ? -6.391 6.219 15.953 1 98.12 108 ILE A N 1
ATOM 840 C CA . ILE A 1 108 ? -7.359 7.238 15.57 1 98.12 108 ILE A CA 1
ATOM 841 C C . ILE A 1 108 ? -7.09 8.523 16.344 1 98.12 108 ILE A C 1
ATOM 843 O O . ILE A 1 108 ? -7.117 9.617 15.781 1 98.12 108 ILE A O 1
ATOM 847 N N . SER A 1 109 ? -6.863 8.359 17.609 1 98.12 109 SER A N 1
ATOM 848 C CA . SER A 1 109 ? -6.523 9.508 18.438 1 98.12 109 SER A CA 1
ATOM 849 C C . SER A 1 109 ? -5.27 10.211 17.922 1 98.12 109 SER A C 1
ATOM 851 O O . SER A 1 109 ? -5.211 11.438 17.891 1 98.12 109 SER A O 1
ATOM 853 N N . MET A 1 110 ? -4.328 9.445 17.547 1 98.12 110 MET A N 1
ATOM 854 C CA . MET A 1 110 ? -3.096 9.992 16.984 1 98.12 110 MET A CA 1
ATOM 855 C C . MET A 1 110 ? -3.377 10.781 15.711 1 98.12 110 MET A C 1
ATOM 857 O O . MET A 1 110 ? -2.846 11.875 15.523 1 98.12 110 MET A O 1
ATOM 861 N N . LEU A 1 111 ? -4.242 10.305 14.836 1 98.5 111 LEU A N 1
ATOM 862 C CA . LEU A 1 111 ? -4.605 11.008 13.617 1 98.5 111 LEU A CA 1
ATOM 863 C C . LEU A 1 111 ? -5.32 12.312 13.93 1 98.5 111 LEU A C 1
ATOM 865 O O . LEU A 1 111 ? -5.102 13.328 13.258 1 98.5 111 LEU A O 1
ATOM 869 N N . LYS A 1 112 ? -6.137 12.273 14.953 1 98.38 112 LYS A N 1
ATOM 870 C CA . LYS A 1 112 ? -6.82 13.492 15.383 1 98.38 112 LYS A CA 1
ATOM 871 C C . LYS A 1 112 ? -5.82 14.547 15.836 1 98.38 112 LYS A C 1
ATOM 873 O O . LYS A 1 112 ? -5.965 15.727 15.508 1 98.38 112 LYS A O 1
ATOM 878 N N . GLU A 1 113 ? -4.844 14.102 16.562 1 98.06 113 GLU A N 1
ATOM 879 C CA . GLU A 1 113 ? -3.811 15.016 17.031 1 98.06 113 GLU A CA 1
ATOM 880 C C . GLU A 1 113 ? -3.01 15.594 15.867 1 98.06 113 GLU A C 1
ATOM 882 O O . GLU A 1 113 ? -2.715 16.797 15.852 1 98.06 113 GLU A O 1
ATOM 887 N N . ILE A 1 114 ? -2.684 14.789 14.977 1 98.12 114 ILE A N 1
ATOM 888 C CA . ILE A 1 114 ? -1.937 15.227 13.805 1 98.12 114 ILE A CA 1
ATOM 889 C C . ILE A 1 114 ? -2.773 16.219 13.008 1 98.12 114 ILE A C 1
ATOM 891 O O . ILE A 1 114 ? -2.258 17.234 12.539 1 98.12 114 ILE A O 1
ATOM 895 N N . LYS A 1 115 ? -4.02 15.898 12.828 1 98.38 115 LYS A N 1
ATOM 896 C CA . LYS A 1 115 ? -4.922 16.812 12.133 1 98.38 115 LYS A CA 1
ATOM 897 C C . LYS A 1 115 ? -4.926 18.188 12.789 1 98.38 115 LYS A C 1
ATOM 899 O O . LYS A 1 115 ? -4.812 19.203 12.109 1 98.38 115 LYS A O 1
ATOM 904 N N . LYS A 1 116 ? -5.066 18.188 14.047 1 98.06 116 LYS A N 1
ATOM 905 C CA . LYS A 1 116 ? -5.094 19.438 14.797 1 98.06 116 LYS A CA 1
ATOM 906 C C . LYS A 1 116 ? -3.793 20.219 14.609 1 98.06 116 LYS A C 1
ATOM 908 O O . LYS A 1 116 ? -3.814 21.438 14.375 1 98.06 116 LYS A O 1
ATOM 913 N N . SER A 1 117 ? -2.711 19.531 14.734 1 97.5 117 SER A N 1
ATOM 914 C CA . SER A 1 117 ? -1.402 20.156 14.578 1 97.5 117 SER A CA 1
ATOM 915 C C . SER A 1 117 ? -1.24 20.75 13.188 1 97.5 117 SER A C 1
ATOM 917 O O . SER A 1 117 ? -0.734 21.875 13.047 1 97.5 117 SER A O 1
ATOM 919 N N . ILE A 1 118 ? -1.686 20.016 12.195 1 97.5 118 ILE A N 1
ATOM 920 C CA . ILE A 1 118 ? -1.607 20.453 10.805 1 97.5 118 ILE A CA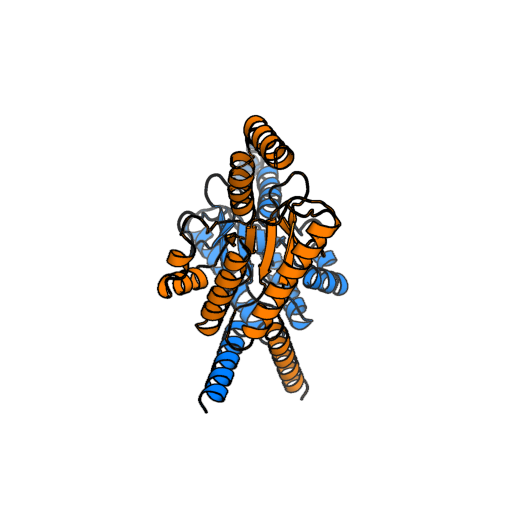 1
ATOM 921 C C . ILE A 1 118 ? -2.469 21.688 10.609 1 97.5 118 ILE A C 1
ATOM 923 O O . ILE A 1 118 ? -2.027 22.672 10 1 97.5 118 ILE A O 1
ATOM 927 N N . GLU A 1 119 ? -3.619 21.688 11.164 1 96.88 119 GLU A N 1
ATOM 928 C CA . GLU A 1 119 ? -4.559 22.797 11 1 96.88 119 GLU A CA 1
ATOM 929 C C . GLU A 1 119 ? -4.078 24.047 11.75 1 96.88 119 GLU A C 1
ATOM 931 O O . GLU A 1 119 ? -4.277 25.172 11.281 1 96.88 119 GLU A O 1
ATOM 936 N N . ARG A 1 120 ? -3.486 23.844 12.812 1 96.81 120 ARG A N 1
ATOM 937 C CA . ARG A 1 120 ? -2.936 24.953 13.578 1 96.81 120 ARG A CA 1
ATOM 938 C C . ARG A 1 120 ? -1.859 25.688 12.781 1 96.81 120 ARG A C 1
ATOM 940 O O . ARG A 1 120 ? -1.688 26.906 12.93 1 96.81 120 ARG A O 1
ATOM 947 N N . LYS A 1 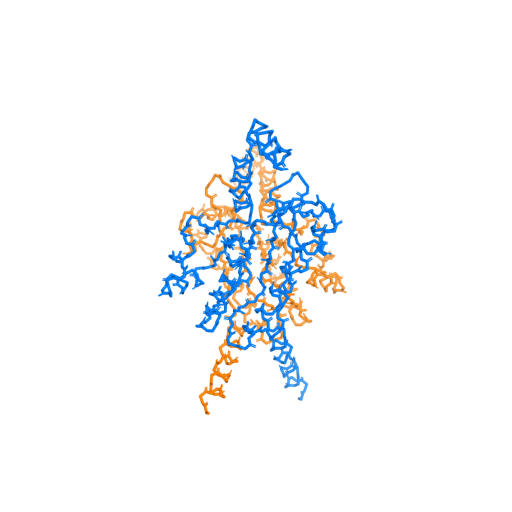121 ? -1.203 24.984 11.945 1 95.19 121 LYS A N 1
ATOM 948 C CA . LYS A 1 121 ? -0.158 25.578 11.117 1 95.19 121 LYS A CA 1
ATOM 949 C C . LYS A 1 121 ? -0.746 26.188 9.852 1 95.19 121 LYS A C 1
ATOM 951 O O . LYS A 1 121 ? -0.015 26.75 9.023 1 95.19 121 LYS A O 1
ATOM 956 N N . GLY A 1 122 ? -2.021 25.984 9.625 1 95.25 122 GLY A N 1
ATOM 957 C CA . GLY A 1 122 ? -2.682 26.562 8.461 1 95.25 122 GLY A CA 1
ATOM 958 C C . GLY A 1 122 ? -2.691 25.625 7.262 1 95.25 122 GLY A C 1
ATOM 959 O O . GLY A 1 122 ? -2.984 26.047 6.145 1 95.25 122 GLY A O 1
ATOM 960 N N . PHE A 1 123 ? -2.285 24.359 7.484 1 97 123 PHE A N 1
ATOM 961 C CA . PHE A 1 123 ? -2.297 23.359 6.414 1 97 123 PHE A CA 1
ATOM 962 C C . PHE A 1 123 ? -3.602 22.578 6.422 1 97 123 PHE A C 1
ATOM 964 O O . PHE A 1 123 ? -4.371 22.641 7.383 1 97 123 PHE A O 1
ATOM 971 N N . LYS A 1 124 ? -3.854 21.891 5.316 1 97.75 124 LYS A N 1
ATOM 972 C CA . LYS A 1 124 ? -5 21 5.195 1 97.75 124 LYS A CA 1
ATOM 973 C C . LYS A 1 124 ? -4.551 19.531 5.125 1 97.75 124 LYS A C 1
ATOM 975 O O . LYS A 1 124 ? -3.641 19.203 4.367 1 97.75 124 LYS A O 1
ATOM 980 N N . LEU A 1 125 ? -5.195 18.719 5.953 1 98.56 125 LEU A N 1
ATOM 981 C CA . LEU A 1 125 ? -4.945 17.281 5.922 1 98.56 125 LEU A CA 1
ATOM 982 C C . LEU A 1 125 ? -5.844 16.594 4.898 1 98.56 125 LEU A C 1
ATOM 984 O O . LEU A 1 125 ? -7.051 16.844 4.859 1 98.56 125 LEU A O 1
ATOM 988 N N . VAL A 1 126 ? -5.262 15.789 4.062 1 98.56 126 VAL A N 1
ATOM 989 C CA . VAL A 1 126 ? -5.961 15.008 3.051 1 98.56 126 VAL A CA 1
ATOM 990 C C . VAL A 1 126 ? -5.594 13.531 3.189 1 98.56 126 VAL A C 1
ATOM 992 O O . VAL A 1 126 ? -4.43 13.195 3.412 1 98.56 126 VAL A O 1
ATOM 995 N N . LEU A 1 127 ? -6.555 12.672 3.111 1 98.69 127 LEU A N 1
ATOM 996 C CA . LEU A 1 127 ? -6.297 11.234 3.174 1 98.69 127 LEU A CA 1
ATOM 997 C C . LEU A 1 127 ? -6.43 10.602 1.792 1 98.69 127 LEU A C 1
ATOM 999 O O . LEU A 1 127 ? -7.316 10.961 1.019 1 98.69 127 LEU A O 1
ATOM 1003 N N . ALA A 1 128 ? -5.547 9.711 1.545 1 98.38 128 ALA A N 1
ATOM 1004 C CA . ALA A 1 128 ? -5.629 8.961 0.296 1 98.38 128 ALA A CA 1
ATOM 1005 C C . ALA A 1 128 ? -5.637 7.457 0.562 1 98.38 128 ALA A C 1
ATOM 1007 O O . ALA A 1 128 ? -4.867 6.961 1.39 1 98.38 128 ALA A O 1
ATOM 1008 N N . ASN A 1 129 ? -6.566 6.734 -0.037 1 97.12 129 ASN A N 1
ATOM 1009 C CA . ASN A 1 129 ? -6.625 5.285 -0.208 1 97.12 129 ASN A CA 1
ATOM 1010 C C . ASN A 1 129 ? -6.695 4.562 1.135 1 97.12 129 ASN A C 1
ATOM 1012 O O . ASN A 1 129 ? -5.941 3.621 1.377 1 97.12 129 ASN A O 1
ATOM 1016 N N . PRO A 1 130 ? -7.562 5.008 2.062 1 97.44 130 PRO A N 1
ATOM 1017 C CA . PRO A 1 130 ? -7.797 4.18 3.246 1 97.44 130 PRO A CA 1
ATOM 1018 C C . PRO A 1 130 ? -8.516 2.871 2.92 1 97.44 130 PRO A C 1
ATOM 1020 O O . PRO A 1 130 ? -9.445 2.859 2.115 1 97.44 130 PRO A O 1
ATOM 1023 N N . LYS A 1 131 ? -8.07 1.805 3.473 1 96.12 131 LYS A N 1
ATOM 1024 C CA . LYS A 1 131 ? -8.711 0.505 3.268 1 96.12 131 LYS A CA 1
ATOM 1025 C C . LYS A 1 131 ? -10.047 0.425 3.996 1 96.12 131 LYS A C 1
ATOM 1027 O O . LYS A 1 131 ? -10.359 1.278 4.832 1 96.12 131 LYS A O 1
ATOM 1032 N N . SER A 1 132 ? -10.781 -0.602 3.68 1 95.06 132 SER A N 1
ATOM 1033 C CA . SER A 1 132 ? -12.156 -0.749 4.152 1 95.06 132 SER A CA 1
ATOM 1034 C C . SER A 1 132 ? -12.219 -0.735 5.676 1 95.06 132 SER A C 1
ATOM 1036 O O . SER A 1 132 ? -13.023 -0.006 6.266 1 95.06 132 SER A O 1
ATOM 1038 N N . GLU A 1 133 ? -11.336 -1.516 6.258 1 94.12 133 GLU A N 1
ATOM 1039 C CA . GLU A 1 133 ? -11.328 -1.596 7.715 1 94.12 133 GLU A CA 1
ATOM 1040 C C . GLU A 1 133 ? -10.992 -0.244 8.344 1 94.12 133 GLU A C 1
ATOM 1042 O O . GLU A 1 133 ? -11.602 0.152 9.336 1 94.12 133 GLU A O 1
ATOM 1047 N N . VAL A 1 134 ? -10.133 0.461 7.762 1 97.12 134 VAL A N 1
ATOM 1048 C CA . VAL A 1 134 ? -9.656 1.737 8.281 1 97.12 134 VAL A CA 1
ATOM 1049 C C . VAL A 1 134 ? -10.742 2.799 8.125 1 97.12 134 VAL A C 1
ATOM 1051 O O . VAL A 1 134 ? -11.062 3.52 9.07 1 97.12 134 VAL A O 1
ATOM 1054 N N . ILE A 1 135 ? -11.352 2.846 7.004 1 96.88 135 ILE A N 1
ATOM 1055 C CA . ILE A 1 135 ? -12.398 3.836 6.746 1 96.88 135 ILE A CA 1
ATOM 1056 C C . ILE A 1 135 ? -13.578 3.602 7.684 1 96.88 135 ILE A C 1
ATOM 1058 O O . ILE A 1 135 ? -14.188 4.555 8.172 1 96.88 135 ILE A O 1
ATOM 1062 N N . LYS A 1 136 ? -13.945 2.389 7.879 1 97 136 LYS A N 1
ATOM 1063 C CA . LYS A 1 136 ? -15.055 2.059 8.773 1 97 136 LYS A CA 1
ATOM 1064 C C . LYS A 1 136 ? -14.789 2.58 10.18 1 97 136 LYS A C 1
ATOM 1066 O O . LYS A 1 136 ? -15.664 3.203 10.789 1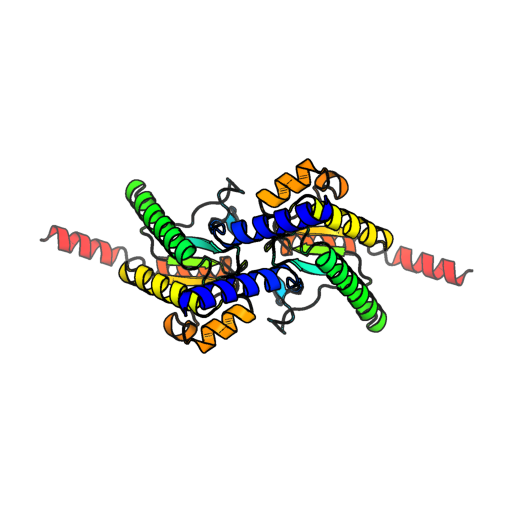 97 136 LYS A O 1
ATOM 1071 N N . LYS A 1 137 ? -13.641 2.391 10.641 1 97.69 137 LYS A N 1
ATOM 1072 C CA . LYS A 1 137 ? -13.281 2.814 11.992 1 97.69 137 LYS A CA 1
ATOM 1073 C C . LYS A 1 137 ? -13.164 4.336 12.078 1 97.69 137 LYS A C 1
ATOM 1075 O O . LYS A 1 137 ? -13.57 4.938 13.07 1 97.69 137 LYS A O 1
ATOM 1080 N N . LEU A 1 138 ? -12.633 4.914 11.016 1 98 138 LEU A N 1
ATOM 1081 C CA . LEU A 1 138 ? -12.547 6.371 10.977 1 98 138 LEU A CA 1
ATOM 1082 C C . LEU A 1 138 ? -13.938 6.996 10.961 1 98 138 LEU A C 1
ATOM 1084 O O . LEU A 1 138 ? -14.164 8.023 11.602 1 98 138 LEU A O 1
ATOM 1088 N N . ASN A 1 139 ? -14.812 6.371 10.258 1 97.31 139 ASN A N 1
ATOM 1089 C CA . ASN A 1 139 ? -16.188 6.848 10.195 1 97.31 139 ASN A CA 1
ATOM 1090 C C . ASN A 1 139 ? -16.875 6.742 11.555 1 97.31 139 ASN A C 1
ATOM 1092 O O . ASN A 1 139 ? -17.516 7.688 12.008 1 97.31 139 ASN A O 1
ATOM 1096 N N . LYS A 1 140 ? -16.688 5.629 12.203 1 97.44 140 LYS A N 1
ATOM 1097 C CA . LYS A 1 140 ? -17.312 5.383 13.508 1 97.44 140 LYS A CA 1
ATOM 1098 C C . LYS A 1 140 ? -16.812 6.379 14.547 1 97.44 140 LYS A C 1
ATOM 1100 O O . LYS A 1 140 ? -17.547 6.75 15.461 1 97.44 140 LYS A O 1
ATOM 1105 N N . SER A 1 141 ? -15.617 6.816 14.391 1 97.44 141 SER A N 1
ATOM 1106 C CA . SER A 1 141 ? -15.016 7.73 15.352 1 97.44 141 SER A CA 1
ATOM 1107 C C . SER A 1 141 ? -15.297 9.18 14.992 1 97.44 141 SER A C 1
ATOM 1109 O O . SER A 1 141 ? -14.773 10.102 15.625 1 97.44 141 SER A O 1
ATOM 1111 N N . ASN A 1 142 ? -16 9.461 13.875 1 96.88 142 ASN A N 1
ATOM 1112 C CA . ASN A 1 142 ? -16.359 10.781 13.367 1 96.88 142 ASN A CA 1
ATOM 1113 C C . ASN A 1 142 ? -15.148 11.539 12.852 1 96.88 142 ASN A C 1
ATOM 1115 O O . ASN A 1 142 ? -15.141 12.773 12.828 1 96.88 142 ASN A O 1
ATOM 1119 N N . PHE A 1 143 ? -14.195 10.836 12.633 1 97.56 143 PHE A N 1
ATOM 1120 C CA . PHE A 1 143 ? -13.008 11.477 12.078 1 97.56 143 PHE A CA 1
ATOM 1121 C C . PHE A 1 143 ? -13.266 11.945 10.648 1 97.56 143 PHE A C 1
ATOM 1123 O O . PHE A 1 143 ? -12.781 13 10.242 1 97.56 143 PHE A O 1
ATOM 1130 N N . ILE A 1 144 ? -13.992 11.156 9.883 1 96.44 144 ILE A N 1
ATOM 1131 C CA . ILE A 1 144 ? -14.297 11.477 8.492 1 96.44 144 ILE A CA 1
ATOM 1132 C C . ILE A 1 144 ? -15.109 12.766 8.43 1 96.44 144 ILE A C 1
ATOM 1134 O O . ILE A 1 144 ? -14.859 13.625 7.574 1 96.44 144 ILE A O 1
ATOM 1138 N N . GLU A 1 145 ? -15.977 12.898 9.344 1 96 145 GLU A N 1
ATOM 1139 C CA . GLU A 1 145 ? -16.766 14.125 9.422 1 96 145 GLU A CA 1
ATOM 1140 C C . GLU A 1 145 ? -15.891 15.32 9.781 1 96 145 GLU A C 1
ATOM 1142 O O . GLU A 1 145 ? -16.078 16.422 9.242 1 96 145 GLU A O 1
ATOM 1147 N N . ALA A 1 146 ? -15.008 15.102 10.641 1 95.94 146 ALA A N 1
ATOM 1148 C CA . ALA A 1 146 ? -14.125 16.172 11.094 1 95.94 146 ALA A CA 1
ATOM 1149 C C . ALA A 1 146 ? -13.203 16.641 9.969 1 95.94 146 ALA A C 1
ATOM 1151 O O . ALA A 1 146 ? -12.914 17.828 9.844 1 95.94 146 ALA A O 1
ATOM 1152 N N . ILE A 1 147 ? -12.727 15.742 9.195 1 95.69 147 ILE A N 1
ATOM 1153 C CA . ILE A 1 147 ? -11.82 16.062 8.094 1 95.69 147 ILE A CA 1
ATOM 1154 C C . ILE A 1 147 ? -12.617 16.562 6.895 1 95.69 147 ILE A C 1
ATOM 1156 O O . ILE A 1 147 ? -12.148 17.422 6.145 1 95.69 147 ILE A O 1
ATOM 1160 N N . GLY A 1 148 ? -13.836 16.109 6.695 1 95.56 148 GLY A N 1
ATOM 1161 C CA . GLY A 1 148 ? -14.648 16.312 5.508 1 95.56 148 GLY A CA 1
ATOM 1162 C C . GLY A 1 148 ? -14.492 15.211 4.477 1 95.56 148 GLY A C 1
ATOM 1163 O O . GLY A 1 148 ? -13.375 14.883 4.066 1 95.56 148 GLY A O 1
ATOM 1164 N N . HIS A 1 149 ? -15.609 14.664 3.994 1 94.12 149 HIS A N 1
ATOM 1165 C CA . HIS A 1 149 ? -15.625 13.562 3.035 1 94.12 149 HIS A CA 1
ATOM 1166 C C . HIS A 1 149 ? -14.914 13.953 1.741 1 94.12 149 HIS A C 1
ATOM 1168 O O . HIS A 1 149 ? -14.359 13.094 1.051 1 94.12 149 HIS A O 1
ATOM 1174 N N . GLU A 1 150 ? -14.898 15.234 1.509 1 95.31 150 GLU A N 1
ATOM 1175 C CA . GLU A 1 150 ? -14.352 15.734 0.252 1 95.31 150 GLU A CA 1
ATOM 1176 C C . GLU A 1 150 ? -12.82 15.719 0.275 1 95.31 150 GLU A C 1
ATOM 1178 O O . GLU A 1 150 ? -12.18 15.961 -0.75 1 95.31 150 GLU A O 1
ATOM 1183 N N . TRP A 1 151 ? -12.25 15.367 1.437 1 97 151 TRP A N 1
ATOM 1184 C CA . TRP A 1 151 ? -10.797 15.383 1.563 1 97 151 TRP A CA 1
ATOM 1185 C C . TRP A 1 151 ? -10.25 13.961 1.673 1 97 151 TRP A C 1
ATOM 1187 O O . TRP A 1 151 ? -9.148 13.75 2.186 1 97 151 TRP A O 1
ATOM 1197 N N . ILE A 1 152 ? -11.031 13.008 1.261 1 97.69 152 ILE A N 1
ATOM 1198 C CA . ILE A 1 152 ? -10.625 11.609 1.181 1 97.69 152 ILE A CA 1
ATOM 1199 C C . ILE A 1 152 ? -10.703 11.125 -0.268 1 97.69 152 ILE A C 1
ATOM 1201 O O . ILE A 1 152 ? -11.758 11.195 -0.896 1 97.69 152 ILE A O 1
ATOM 1205 N N . TYR A 1 153 ? -9.578 10.602 -0.753 1 97.38 153 TYR A N 1
ATOM 1206 C CA . TYR A 1 153 ? -9.516 10.281 -2.174 1 97.38 153 TYR A CA 1
ATOM 1207 C C . TYR A 1 153 ? -9.141 8.812 -2.387 1 97.38 153 TYR A C 1
ATOM 1209 O O . TYR A 1 153 ? -8.555 8.188 -1.505 1 97.38 153 TYR A O 1
ATOM 1217 N N . LEU A 1 154 ? -9.445 8.406 -3.596 1 95.31 154 LEU A N 1
ATOM 1218 C CA . LEU A 1 154 ? -9.203 7.023 -3.98 1 95.31 154 LEU A CA 1
ATOM 1219 C C . LEU A 1 154 ? -7.715 6.766 -4.184 1 95.31 154 LEU A C 1
ATOM 1221 O O . LEU A 1 154 ? -7.23 5.664 -3.916 1 95.31 154 LEU A O 1
ATOM 1225 N N . THR A 1 155 ? -7.039 7.73 -4.719 1 96.69 155 THR A N 1
ATOM 1226 C CA . THR A 1 155 ? -5.613 7.617 -5.016 1 96.69 155 THR A CA 1
ATOM 1227 C C . THR A 1 155 ? -4.871 8.883 -4.594 1 96.69 155 THR A C 1
ATOM 1229 O O . THR A 1 155 ? -5.484 9.938 -4.426 1 96.69 155 THR A O 1
ATOM 1232 N N . VAL A 1 156 ? -3.564 8.766 -4.445 1 98.25 156 VAL A N 1
ATOM 1233 C CA . VAL A 1 156 ? -2.709 9.922 -4.211 1 98.25 156 VAL A CA 1
ATOM 1234 C C . VAL A 1 156 ? -2.812 10.891 -5.395 1 98.25 156 VAL A C 1
ATOM 1236 O O . VAL A 1 156 ? -2.861 12.109 -5.207 1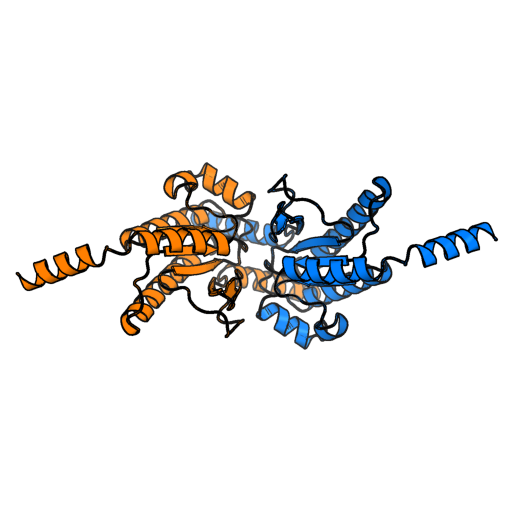 98.25 156 VAL A O 1
ATOM 1239 N N . GLY A 1 157 ? -2.869 10.336 -6.594 1 97.12 157 GLY A N 1
ATOM 1240 C CA . GLY A 1 157 ? -3 11.172 -7.777 1 97.12 157 GLY A CA 1
ATOM 1241 C C . GLY A 1 157 ? -4.242 12.039 -7.766 1 97.12 157 GLY A C 1
ATOM 1242 O O . GLY A 1 157 ? -4.18 13.227 -8.078 1 97.12 157 GLY A O 1
ATOM 1243 N N . GLU A 1 158 ? -5.363 11.523 -7.434 1 96.5 158 GLU A N 1
ATOM 1244 C CA . GLU A 1 158 ? -6.609 12.289 -7.336 1 96.5 158 GLU A CA 1
ATOM 1245 C C . GLU A 1 158 ? -6.512 13.367 -6.258 1 96.5 158 GLU A C 1
ATOM 1247 O O . GLU A 1 158 ? -6.984 14.484 -6.453 1 96.5 158 GLU A O 1
ATOM 1252 N N . ALA A 1 159 ? -5.93 12.984 -5.137 1 98.19 159 ALA A N 1
ATOM 1253 C CA . ALA A 1 159 ? -5.754 13.938 -4.043 1 98.19 159 ALA A CA 1
ATOM 1254 C C . ALA A 1 159 ? -4.922 15.133 -4.492 1 98.19 159 ALA A C 1
ATOM 1256 O O . ALA A 1 159 ? -5.305 16.281 -4.262 1 98.19 159 ALA A O 1
ATOM 1257 N N . VAL A 1 160 ? -3.82 14.836 -5.164 1 98.06 160 VAL A N 1
ATOM 1258 C CA . VAL A 1 160 ? -2.926 15.898 -5.625 1 98.06 160 VAL A CA 1
ATOM 1259 C C . VAL A 1 160 ? -3.648 16.781 -6.637 1 98.06 160 VAL A C 1
ATOM 1261 O O . VAL A 1 160 ? -3.557 18.016 -6.574 1 98.06 160 VAL A O 1
ATOM 1264 N N . THR A 1 161 ? -4.328 16.188 -7.543 1 96.38 161 THR A N 1
ATOM 1265 C CA . THR A 1 161 ? -5.059 16.938 -8.57 1 96.38 161 THR A CA 1
ATOM 1266 C C . THR A 1 161 ? -6.074 17.875 -7.93 1 96.38 161 THR A C 1
ATOM 1268 O O . THR A 1 161 ? -6.164 19.047 -8.312 1 96.38 161 THR A O 1
ATOM 1271 N N . ALA A 1 162 ? -6.785 17.391 -6.961 1 95.75 162 ALA A N 1
ATOM 1272 C CA . ALA A 1 162 ? -7.789 18.188 -6.273 1 95.75 162 ALA A CA 1
ATOM 1273 C C . ALA A 1 162 ? -7.137 19.359 -5.527 1 95.75 162 ALA A C 1
ATOM 1275 O O . ALA A 1 162 ? -7.625 20.484 -5.582 1 95.75 162 ALA A O 1
ATOM 1276 N N . CYS A 1 163 ? -6.035 19.062 -4.867 1 95.25 163 CYS A N 1
ATOM 1277 C CA . CYS A 1 163 ? -5.328 20.094 -4.109 1 95.25 163 CYS A CA 1
ATOM 1278 C C . CYS A 1 163 ? -4.773 21.156 -5.035 1 95.25 163 CYS A C 1
ATOM 1280 O O . CYS A 1 163 ? -4.824 22.359 -4.715 1 95.25 163 CYS A O 1
ATOM 1282 N N . ASN A 1 164 ? -4.223 20.766 -6.199 1 91.12 164 ASN A N 1
ATOM 1283 C CA . ASN A 1 164 ? -3.668 21.703 -7.168 1 91.12 164 ASN A CA 1
ATOM 1284 C C . ASN A 1 164 ? -4.75 22.609 -7.742 1 91.12 164 ASN A C 1
ATOM 1286 O O . ASN A 1 164 ? -4.492 23.781 -8.016 1 91.12 164 ASN A O 1
ATOM 1290 N N . PHE A 1 165 ? -5.84 22.062 -7.938 1 83.56 165 PHE A N 1
ATOM 1291 C CA . PHE A 1 165 ? -6.953 22.859 -8.43 1 83.56 165 PHE A CA 1
ATOM 1292 C C . PHE A 1 165 ? -7.277 23.984 -7.457 1 83.56 165 PHE A C 1
ATOM 1294 O O . PHE A 1 165 ? -7.453 25.141 -7.863 1 83.56 165 PHE A O 1
ATOM 1301 N N . VAL A 1 166 ? -7.207 23.672 -6.242 1 79.44 166 VAL A N 1
ATOM 1302 C CA . VAL A 1 166 ? -7.516 24.656 -5.211 1 79.44 166 VAL A CA 1
ATOM 1303 C C . VAL A 1 166 ? -6.383 25.688 -5.117 1 79.44 166 VAL A C 1
ATOM 1305 O O . VAL A 1 166 ? -6.633 26.891 -4.977 1 79.44 166 VAL A O 1
ATOM 1308 N N . LEU A 1 167 ? -5.164 25.234 -5.254 1 77.75 167 LEU A N 1
ATOM 1309 C CA . LEU A 1 167 ? -4 26.109 -5.164 1 77.75 167 LEU A CA 1
ATOM 1310 C C . LEU A 1 167 ? -3.951 27.078 -6.344 1 77.75 167 LEU A C 1
ATOM 1312 O O . LEU A 1 167 ? -3.512 28.219 -6.199 1 77.75 167 LEU A O 1
ATOM 1316 N N . GLN A 1 168 ? -4.359 26.656 -7.473 1 72.88 168 GLN A N 1
ATOM 1317 C CA . GLN A 1 168 ? -4.312 27.5 -8.664 1 72.88 168 GLN A CA 1
ATOM 1318 C C . GLN A 1 168 ? -5.496 28.453 -8.703 1 72.88 168 GLN A C 1
ATOM 1320 O O . GLN A 1 168 ? -5.391 29.562 -9.25 1 72.88 168 GLN A O 1
ATOM 1325 N N . THR A 1 169 ? -6.586 27.953 -8.227 1 63.81 169 THR A N 1
ATOM 1326 C CA . THR A 1 169 ? -7.75 28.828 -8.234 1 63.81 169 THR A CA 1
ATOM 1327 C C . THR A 1 169 ? -7.605 29.922 -7.184 1 63.81 169 THR A C 1
ATOM 1329 O O . THR A 1 169 ? -8.125 31.031 -7.355 1 63.81 169 THR A O 1
ATOM 1332 N N . TRP A 1 170 ? -6.887 29.656 -6.07 1 51.56 170 TRP A N 1
ATOM 1333 C CA . TRP A 1 170 ? -6.691 30.672 -5.043 1 51.56 170 TRP A CA 1
ATOM 1334 C C . TRP A 1 170 ? -5.527 31.594 -5.398 1 51.56 170 TRP A C 1
ATOM 1336 O O . TRP A 1 170 ? -5.031 32.344 -4.551 1 51.56 170 TRP A O 1
ATOM 1346 N N . LYS A 1 171 ? -4.82 31.375 -6.52 1 49.69 171 LYS A N 1
ATOM 1347 C CA . LYS A 1 171 ? -3.814 32.375 -6.863 1 49.69 171 LYS A CA 1
ATOM 1348 C C . LYS A 1 171 ? -4.434 33.781 -6.953 1 49.69 171 LYS A C 1
ATOM 1350 O O . LYS A 1 171 ? -5.441 33.969 -7.641 1 49.69 171 LYS A O 1
ATOM 1355 N N . PRO A 1 172 ? -4.008 34.656 -6.047 1 39.88 172 PRO A N 1
ATOM 1356 C CA . PRO A 1 172 ? -4.559 36.031 -6.156 1 39.88 172 PRO A CA 1
ATOM 1357 C C . PRO A 1 172 ? -4.449 36.594 -7.566 1 39.88 172 PRO A C 1
ATOM 1359 O O . PRO A 1 172 ? -3.523 36.25 -8.305 1 39.88 172 PRO A O 1
ATOM 1362 N N . SER A 1 173 ? -5.484 36.969 -8.258 1 43.75 173 SER A N 1
ATOM 1363 C CA . SER A 1 173 ? -5.426 37.75 -9.5 1 43.75 173 SER A CA 1
ATOM 1364 C C . SER A 1 173 ? -4.281 38.75 -9.469 1 43.75 173 SER A C 1
ATOM 1366 O O . SER A 1 173 ? -3.936 39.281 -8.406 1 43.75 173 SER A O 1
ATOM 1368 N N . PRO A 1 174 ? -3.369 38.688 -10.516 1 46.75 174 PRO A N 1
ATOM 1369 C CA . PRO A 1 174 ? -2.332 39.719 -10.531 1 46.75 174 PRO A CA 1
ATOM 1370 C C . PRO A 1 174 ? -2.824 41.062 -9.984 1 46.75 174 PRO A C 1
ATOM 1372 O O . PRO A 1 174 ? -2.02 41.875 -9.539 1 46.75 174 PRO A O 1
ATOM 1375 N N . VAL A 1 175 ? -4.039 41.219 -10.242 1 49.56 175 VAL A N 1
ATOM 1376 C CA . VAL A 1 175 ? -4.617 42.531 -9.867 1 49.56 175 VAL A CA 1
ATOM 1377 C C . VAL A 1 175 ? -4.691 42.625 -8.352 1 49.56 175 VAL A C 1
ATOM 1379 O O . VAL A 1 175 ? -4.426 43.719 -7.789 1 49.56 175 VAL A O 1
ATOM 1382 N N . ALA A 1 176 ? -4.957 41.594 -7.688 1 48.66 176 ALA A N 1
ATOM 1383 C CA . ALA A 1 176 ? -5.129 41.688 -6.242 1 48.66 176 ALA A CA 1
ATOM 1384 C C . ALA A 1 176 ? -3.779 41.688 -5.527 1 48.66 176 ALA A C 1
ATOM 1386 O O . ALA A 1 176 ? -3.621 42.375 -4.504 1 48.66 176 ALA A O 1
ATOM 1387 N N . ALA A 1 177 ? -2.779 41.031 -5.941 1 49.62 177 ALA A N 1
ATOM 1388 C CA . ALA A 1 177 ? -1.418 41.125 -5.418 1 49.62 177 ALA A CA 1
ATOM 1389 C C . ALA A 1 177 ? -0.845 42.531 -5.621 1 49.62 177 ALA A C 1
ATOM 1391 O O . ALA A 1 177 ? -0.143 43.062 -4.75 1 49.62 177 ALA A O 1
ATOM 1392 N N . ALA A 1 178 ? -1.106 43.125 -6.711 1 53.59 178 ALA A N 1
ATOM 1393 C CA . ALA A 1 178 ? -0.717 44.5 -7.035 1 53.59 178 ALA A CA 1
ATOM 1394 C C . ALA A 1 178 ? -1.383 45.5 -6.094 1 53.59 178 ALA A C 1
ATOM 1396 O O . ALA A 1 178 ? -0.755 46.469 -5.664 1 53.59 178 ALA A O 1
ATOM 1397 N N . GLU A 1 179 ? -2.568 45.156 -5.742 1 49.25 179 GLU A N 1
ATOM 1398 C CA . GLU A 1 179 ? -3.295 46.031 -4.84 1 49.25 179 GLU A CA 1
ATOM 1399 C C . GLU A 1 179 ? -2.809 45.875 -3.404 1 49.25 179 GLU A C 1
ATOM 1401 O O . GLU A 1 179 ? -2.727 46.875 -2.662 1 49.25 179 GLU A O 1
ATOM 1406 N N . LEU A 1 180 ? -2.35 44.719 -2.996 1 51.91 180 LEU A N 1
ATOM 1407 C CA . LEU A 1 180 ? -1.809 44.469 -1.665 1 51.91 180 LEU A CA 1
ATOM 1408 C C . LEU A 1 180 ? -0.384 45 -1.551 1 51.91 180 LEU A C 1
ATOM 1410 O O . LEU A 1 180 ? -0.015 45.594 -0.529 1 51.91 180 LEU A O 1
ATOM 1414 N N . ASP A 1 181 ? 0.38 44.719 -2.475 1 54.44 181 ASP A N 1
ATOM 1415 C CA . ASP A 1 181 ? 1.692 45.344 -2.541 1 54.44 181 ASP A CA 1
ATOM 1416 C C . ASP A 1 181 ? 1.568 46.875 -2.521 1 54.44 181 ASP A C 1
ATOM 1418 O O . ASP A 1 181 ? 2.35 47.562 -1.856 1 54.44 181 ASP A O 1
ATOM 1422 N N . SER A 1 182 ? 0.596 47.281 -3.34 1 53.16 182 SER A N 1
ATOM 1423 C CA . SER A 1 182 ? 0.354 48.719 -3.35 1 53.16 182 SER A CA 1
ATOM 1424 C C . SER A 1 182 ? -0.171 49.219 -2 1 53.16 182 SER A C 1
ATOM 1426 O O . SER A 1 182 ? 0.126 50.344 -1.576 1 53.16 182 SER A O 1
ATOM 1428 N N . ALA A 1 183 ? -0.854 48.438 -1.265 1 55.28 183 ALA A N 1
ATOM 1429 C CA . ALA A 1 183 ? -1.398 48.812 0.039 1 55.28 183 ALA A CA 1
ATOM 1430 C C . ALA A 1 183 ? -0.313 48.781 1.111 1 55.28 183 ALA A C 1
ATOM 1432 O O . ALA A 1 183 ? -0.309 49.625 2.016 1 55.28 183 ALA A O 1
ATOM 1433 N N . VAL A 1 184 ? 0.609 47.875 1.004 1 56.38 184 VAL A N 1
ATOM 1434 C CA . VAL A 1 184 ? 1.719 47.781 1.947 1 56.38 184 VAL A CA 1
ATOM 1435 C C . VAL A 1 184 ? 2.723 48.906 1.682 1 56.38 184 VAL A C 1
ATOM 1437 O O . VAL A 1 184 ? 3.398 49.375 2.602 1 56.38 184 VAL A O 1
ATOM 1440 N N . ASN A 1 185 ? 2.887 49.125 0.479 1 51.62 185 ASN A N 1
ATOM 1441 C CA . ASN A 1 185 ? 3.799 50.219 0.186 1 51.62 185 ASN A CA 1
ATOM 1442 C C . ASN A 1 185 ? 3.207 51.562 0.601 1 51.62 185 ASN A C 1
ATOM 1444 O O . ASN A 1 185 ? 3.902 52.562 0.594 1 51.62 185 ASN A O 1
ATOM 1448 N N . ASN A 1 186 ? 1.897 51.562 0.636 1 48.34 186 ASN A N 1
ATOM 1449 C CA . ASN A 1 186 ? 1.3 52.844 1.052 1 48.34 186 ASN A CA 1
ATOM 1450 C C . ASN A 1 186 ? 1.17 52.938 2.57 1 48.34 186 ASN A C 1
ATOM 1452 O O . ASN A 1 186 ? 0.532 53.844 3.092 1 48.34 186 ASN A O 1
ATOM 1456 N N . VAL A 1 187 ? 1.592 51.875 3.217 1 41.81 187 VAL A N 1
ATOM 1457 C CA . VAL A 1 187 ? 1.671 52.094 4.656 1 41.81 187 VAL A CA 1
ATOM 1458 C C . VAL A 1 187 ? 3.102 52.469 5.043 1 41.81 187 VAL A C 1
ATOM 1460 O O . VAL A 1 187 ? 4.059 51.969 4.445 1 41.81 187 VAL A O 1
ATOM 1463 N N . MET B 1 1 ? -1.986 -0.417 35.75 1 74.69 1 MET B N 1
ATOM 1464 C CA . MET B 1 1 ? -2.457 -1.716 35.25 1 74.69 1 MET B CA 1
ATOM 1465 C C . MET B 1 1 ? -3.125 -1.591 33.906 1 74.69 1 MET B C 1
ATOM 1467 O O . MET B 1 1 ? -2.793 -2.328 32.969 1 74.69 1 MET B O 1
ATOM 1471 N N . GLY B 1 2 ? -3.715 -0.529 33.75 1 82.88 2 GLY B N 1
ATOM 1472 C CA . GLY B 1 2 ? -4.445 -0.274 32.531 1 82.88 2 GLY B CA 1
ATOM 1473 C C . GLY B 1 2 ? -3.541 -0.088 31.328 1 82.88 2 GLY B C 1
ATOM 1474 O O . GLY B 1 2 ? -3.791 -0.653 30.25 1 82.88 2 GLY B O 1
ATOM 1475 N N . LEU B 1 3 ? -2.379 0.526 31.656 1 84.5 3 LEU B N 1
ATOM 1476 C CA . LEU B 1 3 ? -1.454 0.817 30.578 1 84.5 3 LEU B CA 1
ATOM 1477 C C . LEU B 1 3 ? -0.756 -0.453 30.094 1 84.5 3 LEU B C 1
ATOM 1479 O O . LEU B 1 3 ? -0.645 -0.692 28.891 1 84.5 3 LEU B O 1
ATOM 1483 N N . ILE B 1 4 ? -0.413 -1.297 31.031 1 89 4 ILE B N 1
ATOM 1484 C CA . ILE B 1 4 ? 0.278 -2.541 30.719 1 89 4 ILE B CA 1
ATOM 1485 C C . ILE B 1 4 ? -0.647 -3.455 29.922 1 89 4 ILE B C 1
ATOM 1487 O O . ILE B 1 4 ? -0.226 -4.07 28.938 1 89 4 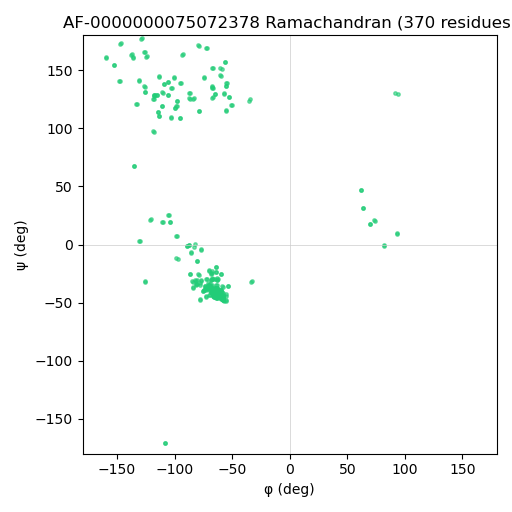ILE B O 1
ATOM 1491 N N . ILE B 1 5 ? -1.824 -3.457 30.328 1 91.12 5 ILE B N 1
ATOM 1492 C CA . ILE B 1 5 ? -2.812 -4.281 29.641 1 91.12 5 ILE B CA 1
ATOM 1493 C C . ILE B 1 5 ? -3.064 -3.721 28.234 1 91.12 5 ILE B C 1
ATOM 1495 O O . ILE B 1 5 ? -3.178 -4.48 27.266 1 91.12 5 ILE B O 1
ATOM 1499 N N . ALA B 1 6 ? -3.113 -2.436 28.156 1 87.06 6 ALA B N 1
ATOM 1500 C CA . ALA B 1 6 ? -3.314 -1.792 26.859 1 87.06 6 ALA B CA 1
ATOM 1501 C C . ALA B 1 6 ? -2.178 -2.123 25.906 1 87.06 6 ALA B C 1
ATOM 1503 O O . ALA B 1 6 ? -2.416 -2.463 24.75 1 87.06 6 ALA B O 1
ATOM 1504 N N . VAL B 1 7 ? -0.999 -2.121 26.438 1 87.75 7 VAL B N 1
ATOM 1505 C CA . VAL B 1 7 ? 0.178 -2.41 25.625 1 87.75 7 VAL B CA 1
ATOM 1506 C C . VAL B 1 7 ? 0.172 -3.881 25.219 1 87.75 7 VAL B C 1
ATOM 1508 O O . VAL B 1 7 ? 0.37 -4.203 24.031 1 87.75 7 VAL B O 1
ATOM 1511 N N . ALA B 1 8 ? -0.143 -4.695 26.172 1 91.5 8 ALA B N 1
ATOM 1512 C CA . ALA B 1 8 ? -0.149 -6.133 25.906 1 91.5 8 ALA B CA 1
ATOM 1513 C C . ALA B 1 8 ? -1.204 -6.5 24.859 1 91.5 8 ALA B C 1
ATOM 1515 O O . ALA B 1 8 ? -0.939 -7.285 23.953 1 91.5 8 ALA B O 1
ATOM 1516 N N . LEU B 1 9 ? -2.322 -5.891 24.969 1 90.75 9 LEU B N 1
ATOM 1517 C CA . LEU B 1 9 ? -3.398 -6.148 24.016 1 90.75 9 LEU B CA 1
ATOM 1518 C C . LEU B 1 9 ? -3.041 -5.613 22.625 1 90.75 9 LEU B C 1
ATOM 1520 O O . LEU B 1 9 ? -3.342 -6.25 21.609 1 90.75 9 LEU B O 1
ATOM 1524 N N . SER B 1 10 ? -2.404 -4.516 22.625 1 89.81 10 SER B N 1
ATOM 1525 C CA . SER B 1 10 ? -1.977 -3.916 21.375 1 89.81 10 SER B CA 1
ATOM 1526 C C . SER B 1 10 ? -0.96 -4.801 20.656 1 89.81 10 SER B C 1
ATOM 1528 O O . SER B 1 10 ? -1.09 -5.059 19.453 1 89.81 10 SER B O 1
ATOM 1530 N N . VAL B 1 11 ? -0.039 -5.332 21.438 1 88.69 11 VAL B N 1
ATOM 1531 C CA . VAL B 1 11 ? 1.011 -6.18 20.875 1 88.69 11 VAL B CA 1
ATOM 1532 C C . VAL B 1 11 ? 0.406 -7.492 20.375 1 88.69 11 VAL B C 1
ATOM 1534 O O . VAL B 1 11 ? 0.756 -7.973 19.297 1 88.69 11 VAL B O 1
ATOM 1537 N N . LEU B 1 12 ? -0.48 -7.98 21.125 1 90.56 12 LEU B N 1
ATOM 1538 C CA . LEU B 1 12 ? -1.145 -9.219 20.734 1 90.56 12 LEU B CA 1
ATOM 1539 C C . LEU B 1 12 ? -1.925 -9.031 19.438 1 90.56 12 LEU B C 1
ATOM 1541 O O . LEU B 1 12 ? -1.871 -9.883 18.547 1 90.56 12 LEU B O 1
ATOM 1545 N N . ARG B 1 13 ? -2.582 -7.934 19.328 1 88.38 13 ARG B N 1
ATOM 1546 C CA . ARG B 1 13 ? -3.33 -7.637 18.109 1 88.38 13 ARG B CA 1
ATOM 1547 C C . ARG B 1 13 ? -2.4 -7.535 16.906 1 88.38 13 ARG B C 1
ATOM 1549 O O . ARG B 1 13 ? -2.695 -8.078 15.836 1 88.38 13 ARG B O 1
ATOM 1556 N N . VAL B 1 14 ? -1.313 -6.949 17.156 1 86.44 14 VAL B N 1
ATOM 1557 C CA . VAL B 1 14 ? -0.337 -6.777 16.078 1 86.44 14 VAL B CA 1
ATOM 1558 C C . VAL B 1 14 ? 0.199 -8.141 15.648 1 86.44 14 VAL B C 1
ATOM 1560 O O . VAL B 1 14 ? 0.296 -8.422 14.453 1 86.44 14 VAL B O 1
ATOM 1563 N N . LEU B 1 15 ? 0.484 -8.938 16.609 1 88.06 15 LEU B N 1
ATOM 1564 C CA . LEU B 1 15 ? 1.036 -10.258 16.312 1 88.06 15 LEU B CA 1
ATOM 1565 C C . LEU B 1 15 ? 0.025 -11.117 15.57 1 88.06 15 LEU B C 1
ATOM 1567 O O . LEU B 1 15 ? 0.382 -11.82 14.617 1 88.06 15 LEU B O 1
ATOM 1571 N N . LEU B 1 16 ? -1.188 -11.016 15.938 1 88.44 16 LEU B N 1
ATOM 1572 C CA . LEU B 1 16 ? -2.227 -11.812 15.297 1 88.44 16 LEU B CA 1
ATOM 1573 C C . LEU B 1 16 ? -2.498 -11.32 13.883 1 88.44 16 LEU B C 1
ATOM 1575 O O . LEU B 1 16 ? -2.723 -12.125 12.969 1 88.44 16 LEU B O 1
ATOM 1579 N N . MET B 1 17 ? -2.438 -10.047 13.703 1 85.69 17 MET B N 1
ATOM 1580 C CA . MET B 1 17 ? -2.666 -9.461 12.391 1 85.69 17 MET B CA 1
ATOM 1581 C C . MET B 1 17 ? -1.537 -9.82 11.43 1 85.69 17 MET B C 1
ATOM 1583 O O . MET B 1 17 ? -1.773 -10.039 10.242 1 85.69 17 MET B O 1
ATOM 1587 N N . ILE B 1 18 ? -0.375 -9.992 11.984 1 86.56 18 ILE B N 1
ATOM 1588 C CA . ILE B 1 18 ? 0.777 -10.297 11.141 1 86.56 18 ILE B CA 1
ATOM 1589 C C . ILE B 1 18 ? 0.836 -11.797 10.867 1 86.56 18 ILE B C 1
ATOM 1591 O O . ILE B 1 18 ? 1.248 -12.211 9.781 1 86.56 18 ILE B O 1
ATOM 1595 N N . ALA B 1 19 ? 0.376 -12.539 11.836 1 91.12 19 ALA B N 1
ATOM 1596 C CA . ALA B 1 19 ? 0.384 -13.992 11.68 1 91.12 19 ALA B CA 1
ATOM 1597 C C . ALA B 1 19 ? -0.593 -14.438 10.594 1 91.12 19 ALA B C 1
ATOM 1599 O O . ALA B 1 19 ? -0.367 -15.438 9.922 1 91.12 19 ALA B O 1
ATOM 1600 N N . ARG B 1 20 ? -1.669 -13.648 10.406 1 93.56 20 ARG B N 1
ATOM 1601 C CA . ARG B 1 20 ? -2.695 -13.961 9.422 1 93.56 20 ARG B CA 1
ATOM 1602 C C . ARG B 1 20 ? -3.076 -12.719 8.625 1 93.56 20 ARG B C 1
ATOM 1604 O O . ARG B 1 20 ? -4.219 -12.258 8.688 1 93.56 20 ARG B O 1
ATOM 1611 N N . PRO B 1 21 ? -2.064 -12.312 7.848 1 93.69 21 PRO B N 1
ATOM 1612 C CA . PRO B 1 21 ? -2.35 -11.086 7.102 1 93.69 21 PRO B CA 1
ATOM 1613 C C . PRO B 1 21 ? -3.432 -11.281 6.039 1 93.69 21 PRO B C 1
ATOM 1615 O O . PRO B 1 21 ? -3.602 -12.383 5.52 1 93.69 21 PRO B O 1
ATOM 1618 N N . ARG B 1 22 ? -4.09 -10.227 5.777 1 90.81 22 ARG B N 1
ATOM 1619 C CA . ARG B 1 22 ? -5.105 -10.266 4.73 1 90.81 22 ARG B CA 1
ATOM 1620 C C . ARG B 1 22 ? -4.461 -10.281 3.348 1 90.81 22 ARG B C 1
ATOM 1622 O O . ARG B 1 22 ? -3.359 -9.766 3.164 1 90.81 22 ARG B O 1
ATOM 1629 N N . THR B 1 23 ? -5.035 -10.977 2.498 1 96.38 23 THR B N 1
ATOM 1630 C CA . THR B 1 23 ? -4.773 -10.945 1.063 1 96.38 23 THR B CA 1
ATOM 1631 C C . THR B 1 23 ? -5.996 -10.438 0.302 1 96.38 23 THR B C 1
ATOM 1633 O O . THR B 1 23 ? -7.105 -10.93 0.503 1 96.38 23 THR B O 1
ATOM 1636 N N . LEU B 1 24 ? -5.797 -9.461 -0.552 1 97 24 LEU B N 1
ATOM 1637 C CA . LEU B 1 24 ? -6.922 -8.859 -1.262 1 97 24 LEU B CA 1
ATOM 1638 C C . LEU B 1 24 ? -6.898 -9.234 -2.738 1 97 24 LEU B C 1
ATOM 1640 O O . LEU B 1 24 ? -5.832 -9.281 -3.355 1 97 24 LEU B O 1
ATOM 1644 N N . VAL B 1 25 ? -8.047 -9.531 -3.225 1 97.88 25 VAL B N 1
ATOM 1645 C CA . VAL B 1 25 ? -8.219 -9.625 -4.668 1 97.88 25 VAL B CA 1
ATOM 1646 C C . VAL B 1 25 ? -8.547 -8.25 -5.246 1 97.88 25 VAL B C 1
ATOM 1648 O O . VAL B 1 25 ? -9.461 -7.574 -4.773 1 97.88 25 VAL B O 1
ATOM 1651 N N . LEU B 1 26 ? -7.746 -7.863 -6.215 1 98.38 26 LEU B N 1
ATOM 1652 C CA . LEU B 1 26 ? -7.961 -6.551 -6.816 1 98.38 26 LEU B CA 1
ATOM 1653 C C . LEU B 1 26 ? -8.703 -6.676 -8.141 1 98.38 26 LEU B C 1
ATOM 1655 O O . LEU B 1 26 ? -8.516 -7.656 -8.875 1 98.38 26 LEU B O 1
ATOM 1659 N N . GLY B 1 27 ? -9.562 -5.75 -8.398 1 98.19 27 GLY B N 1
ATOM 1660 C CA . GLY B 1 27 ? -10.227 -5.551 -9.672 1 98.19 27 GLY B CA 1
ATOM 1661 C C . GLY B 1 27 ? -10.07 -4.145 -10.219 1 98.19 27 GLY B C 1
ATOM 1662 O O . GLY B 1 27 ? -9.578 -3.256 -9.523 1 98.19 27 GLY B O 1
ATOM 1663 N N . ASN B 1 28 ? -10.383 -4.027 -11.43 1 98.31 28 ASN B N 1
ATOM 1664 C CA . ASN B 1 28 ? -10.258 -2.74 -12.102 1 98.31 28 ASN B CA 1
ATOM 1665 C C . ASN B 1 28 ? -11.477 -1.854 -11.852 1 98.31 28 ASN B C 1
ATOM 1667 O O . ASN B 1 28 ? -12.609 -2.291 -12.039 1 98.31 28 ASN B O 1
ATOM 1671 N N . ILE B 1 29 ? -11.258 -0.607 -11.352 1 97.12 29 ILE B N 1
ATOM 1672 C CA . ILE B 1 29 ? -12.32 0.39 -11.336 1 97.12 29 ILE B CA 1
ATOM 1673 C C . ILE B 1 29 ? -12.664 0.793 -12.766 1 97.12 29 ILE B C 1
ATOM 1675 O O . ILE B 1 29 ? -11.789 1.206 -13.531 1 97.12 29 ILE B O 1
ATOM 1679 N N . PRO B 1 30 ? -13.961 0.707 -13.188 1 95.81 30 PRO B N 1
ATOM 1680 C CA . PRO B 1 30 ? -14.328 0.936 -14.586 1 95.81 30 PRO B CA 1
ATOM 1681 C C . PRO B 1 30 ? -13.828 2.281 -15.109 1 95.81 30 PRO B C 1
ATOM 1683 O O . PRO B 1 30 ? -13.852 3.277 -14.383 1 95.81 30 PRO B O 1
ATOM 1686 N N . ASN B 1 31 ? -13.328 2.32 -16.344 1 93.38 31 ASN B N 1
ATOM 1687 C CA . ASN B 1 31 ? -12.906 3.504 -17.078 1 93.38 31 ASN B CA 1
ATOM 1688 C C . ASN B 1 31 ? -11.727 4.195 -16.406 1 93.38 31 ASN B C 1
ATOM 1690 O O . ASN B 1 31 ? -11.672 5.426 -16.359 1 93.38 31 ASN B O 1
ATOM 1694 N N . SER B 1 32 ? -10.883 3.354 -15.75 1 93.44 32 SER B N 1
ATOM 1695 C CA . SER B 1 32 ? -9.672 3.871 -15.117 1 93.44 32 SER B CA 1
ATOM 1696 C C . SER B 1 32 ? -8.547 2.846 -15.164 1 93.44 32 SER B C 1
ATOM 1698 O O . SER B 1 32 ? -8.734 1.725 -15.633 1 93.44 32 SER B O 1
ATOM 1700 N N . THR B 1 33 ? -7.375 3.271 -14.758 1 93 33 THR B N 1
ATOM 1701 C CA . THR B 1 33 ? -6.238 2.365 -14.617 1 93 33 THR B CA 1
ATOM 1702 C C . THR B 1 33 ? -5.969 2.051 -13.148 1 93 33 THR B C 1
ATOM 1704 O O . THR B 1 33 ? -4.832 1.773 -12.766 1 93 33 THR B O 1
ATOM 1707 N N . ILE B 1 34 ? -7.09 2.188 -12.398 1 95.56 34 ILE B N 1
ATOM 1708 C CA . ILE B 1 34 ? -6.965 2.016 -10.953 1 95.56 34 ILE B CA 1
ATOM 1709 C C . ILE B 1 34 ? -7.5 0.644 -10.555 1 95.56 34 ILE B C 1
ATOM 1711 O O . ILE B 1 34 ? -8.555 0.219 -11.023 1 95.56 34 ILE B O 1
ATOM 1715 N N . TYR B 1 35 ? -6.781 -0.01 -9.742 1 97.75 35 TYR B N 1
ATOM 1716 C CA . TYR B 1 35 ? -7.168 -1.323 -9.242 1 97.75 35 TYR B CA 1
ATOM 1717 C C . TYR B 1 35 ? -7.355 -1.297 -7.727 1 97.75 35 TYR B C 1
ATOM 1719 O O . TYR B 1 35 ? -6.48 -0.821 -6.996 1 97.75 35 TYR B O 1
ATOM 1727 N N . ARG B 1 36 ? -8.508 -1.782 -7.281 1 97.69 36 ARG B N 1
ATOM 1728 C CA . ARG B 1 36 ? -8.859 -1.778 -5.863 1 97.69 36 ARG B CA 1
ATOM 1729 C C . ARG B 1 36 ? -9.5 -3.1 -5.453 1 97.69 36 ARG B C 1
ATOM 1731 O O . ARG B 1 36 ? -9.875 -3.904 -6.309 1 97.69 36 ARG B O 1
ATOM 1738 N N . SER B 1 37 ? -9.539 -3.326 -4.117 1 97.5 37 SER B N 1
ATOM 1739 C CA . SER B 1 37 ? -10.141 -4.543 -3.59 1 97.5 37 SER B CA 1
ATOM 1740 C C . SER B 1 37 ? -11.594 -4.684 -4.039 1 97.5 37 SER B C 1
ATOM 1742 O O . SER B 1 37 ? -12.398 -3.768 -3.848 1 97.5 37 SER B O 1
ATOM 1744 N N . ILE B 1 38 ? -11.922 -5.828 -4.555 1 96.38 38 ILE B N 1
ATOM 1745 C CA . ILE B 1 38 ? -13.273 -6.059 -5.055 1 96.38 38 ILE B CA 1
ATOM 1746 C C . ILE B 1 38 ? -14.25 -6.133 -3.883 1 96.38 38 ILE B C 1
ATOM 1748 O O . ILE B 1 38 ? -15.445 -5.906 -4.055 1 96.38 38 ILE B O 1
ATOM 1752 N N . ASP B 1 39 ? -13.742 -6.445 -2.703 1 95.5 39 ASP B N 1
ATOM 1753 C CA . ASP B 1 39 ? -14.594 -6.5 -1.518 1 95.5 39 ASP B CA 1
ATOM 1754 C C . ASP B 1 39 ? -14.984 -5.094 -1.056 1 95.5 39 ASP B C 1
ATOM 1756 O O . ASP B 1 39 ? -16.109 -4.875 -0.603 1 95.5 39 ASP B O 1
ATOM 1760 N N . GLN B 1 40 ? -14.055 -4.16 -1.196 1 95.56 40 GLN B N 1
ATOM 1761 C CA . GLN B 1 40 ? -14.281 -2.789 -0.743 1 95.56 40 GLN B CA 1
ATOM 1762 C C . GLN B 1 40 ? -15.023 -1.977 -1.798 1 95.56 40 GLN B C 1
ATOM 1764 O O . GLN B 1 40 ? -15.836 -1.109 -1.463 1 95.56 40 GLN B O 1
ATOM 1769 N N . TYR B 1 41 ? -14.688 -2.25 -3.031 1 96.19 41 TYR B N 1
ATOM 1770 C CA . TYR B 1 41 ? -15.289 -1.54 -4.156 1 96.19 41 TYR B CA 1
ATOM 1771 C C . TYR B 1 41 ? -16.047 -2.5 -5.062 1 96.19 41 TYR B C 1
ATOM 1773 O O . TYR B 1 41 ? -15.492 -3.035 -6.02 1 96.19 41 TYR B O 1
ATOM 1781 N N . PRO B 1 42 ? -17.312 -2.582 -4.879 1 93.81 42 PRO B N 1
ATOM 1782 C CA . PRO B 1 42 ? -18.125 -3.553 -5.621 1 93.81 42 PRO B CA 1
ATOM 1783 C C . PRO B 1 42 ? -18.141 -3.281 -7.125 1 93.81 42 PRO B C 1
ATOM 1785 O O . PRO B 1 42 ? -18.484 -4.164 -7.91 1 93.81 42 PRO B O 1
ATOM 1788 N N . THR B 1 43 ? -17.797 -2.07 -7.551 1 95.12 43 THR B N 1
ATOM 1789 C CA . THR B 1 43 ? -17.766 -1.74 -8.969 1 95.12 43 THR B CA 1
ATOM 1790 C C . THR B 1 43 ? -16.484 -2.234 -9.617 1 95.12 43 THR B C 1
ATOM 1792 O O . THR B 1 43 ? -16.375 -2.271 -10.844 1 95.12 43 THR B O 1
ATOM 1795 N N . ALA B 1 44 ? -15.477 -2.605 -8.766 1 97 44 ALA B N 1
ATOM 1796 C CA . ALA B 1 44 ? -14.227 -3.135 -9.305 1 97 44 ALA B CA 1
ATOM 1797 C C . ALA B 1 44 ? -14.438 -4.492 -9.961 1 97 44 ALA B C 1
ATOM 1799 O O . ALA B 1 44 ? -15.094 -5.367 -9.391 1 97 44 ALA B O 1
ATOM 1800 N N . GLU B 1 45 ? -13.875 -4.676 -11.141 1 95.69 45 GLU B N 1
ATOM 1801 C CA . GLU B 1 45 ? -14.141 -5.875 -11.938 1 95.69 45 GLU B CA 1
ATOM 1802 C C . GLU B 1 45 ? -12.891 -6.734 -12.07 1 95.69 45 GLU B C 1
ATOM 1804 O O . GLU B 1 45 ? -11.781 -6.215 -12.234 1 95.69 45 GLU B O 1
ATOM 1809 N N . HIS B 1 46 ? -13.148 -8.023 -12.07 1 94.31 46 HIS B N 1
ATOM 1810 C CA . HIS B 1 46 ? -12.07 -8.953 -12.359 1 94.31 46 HIS B CA 1
ATOM 1811 C C . HIS B 1 46 ? -11.469 -8.695 -13.742 1 94.31 46 HIS B C 1
ATOM 1813 O O . HIS B 1 46 ? -12.148 -8.18 -14.633 1 94.31 46 HIS B O 1
ATOM 1819 N N . VAL B 1 47 ? -10.25 -9.016 -13.828 1 94.69 47 VAL B N 1
ATOM 1820 C CA . VAL B 1 47 ? -9.562 -8.898 -15.117 1 94.69 47 VAL B CA 1
ATOM 1821 C C . VAL B 1 47 ? -9.492 -10.266 -15.789 1 94.69 47 VAL B C 1
ATOM 1823 O O . VAL B 1 47 ? -8.875 -11.195 -15.266 1 94.69 47 VAL B O 1
ATOM 1826 N N . PRO B 1 48 ? -10.141 -10.398 -16.969 1 93.38 48 PRO B N 1
ATOM 1827 C CA . PRO B 1 48 ? -10.125 -11.711 -17.625 1 93.38 48 PRO B CA 1
ATOM 1828 C C . PRO B 1 48 ? -8.711 -12.266 -17.797 1 93.38 48 PRO B C 1
ATOM 1830 O O . PRO B 1 48 ? -7.832 -11.562 -18.312 1 93.38 48 PRO B O 1
ATOM 1833 N N . GLY B 1 49 ? -8.508 -13.469 -17.328 1 94.81 49 GLY B N 1
ATOM 1834 C CA . GLY B 1 49 ? -7.258 -14.188 -17.516 1 94.81 49 GLY B CA 1
ATOM 1835 C C . GLY B 1 49 ? -6.184 -13.789 -16.531 1 94.81 49 GLY B C 1
ATOM 1836 O O . GLY B 1 49 ? -5.086 -14.352 -16.531 1 94.81 49 GLY B O 1
ATOM 1837 N N . ILE B 1 50 ? -6.516 -12.852 -15.656 1 97.56 50 ILE B N 1
ATOM 1838 C CA . ILE B 1 50 ? -5.508 -12.328 -14.742 1 97.56 50 ILE B CA 1
ATOM 1839 C C . ILE B 1 50 ? -6.07 -12.281 -13.32 1 97.56 50 ILE B C 1
ATOM 1841 O O . ILE B 1 50 ? -7.137 -11.703 -13.086 1 97.56 50 ILE B O 1
ATOM 1845 N N . LEU B 1 51 ? -5.461 -12.953 -12.391 1 98.38 51 LEU B N 1
ATOM 1846 C CA . LEU B 1 51 ? -5.758 -12.828 -10.969 1 98.38 51 LEU B CA 1
ATOM 1847 C C . LEU B 1 51 ? -4.77 -11.891 -10.281 1 98.38 51 LEU B C 1
ATOM 1849 O O . LEU B 1 51 ? -3.555 -12.07 -10.398 1 98.38 51 LEU B O 1
ATOM 1853 N N . ILE B 1 52 ? -5.246 -10.867 -9.633 1 98.88 52 ILE B N 1
ATOM 1854 C CA . ILE B 1 52 ? -4.41 -9.883 -8.953 1 98.88 52 ILE B CA 1
ATOM 1855 C C . ILE B 1 52 ? -4.59 -10.008 -7.441 1 98.88 52 ILE B C 1
ATOM 1857 O O . ILE B 1 52 ? -5.695 -9.836 -6.926 1 98.88 52 ILE B O 1
ATOM 1861 N N . LEU B 1 53 ? -3.518 -10.312 -6.73 1 98.81 53 LEU B N 1
ATOM 1862 C CA . LEU B 1 53 ? -3.531 -10.469 -5.277 1 98.81 53 LEU B CA 1
ATOM 1863 C C . LEU B 1 53 ? -2.617 -9.445 -4.613 1 98.81 53 LEU B C 1
ATOM 1865 O O . LEU B 1 53 ? -1.463 -9.281 -5.016 1 98.81 53 LEU B O 1
ATOM 1869 N N . GLN B 1 54 ? -3.133 -8.75 -3.658 1 98.44 54 GLN B N 1
ATOM 1870 C CA . GLN B 1 54 ? -2.338 -7.781 -2.912 1 98.44 54 GLN B CA 1
ATOM 1871 C C . GLN B 1 54 ? -2.004 -8.305 -1.517 1 98.44 54 GLN B C 1
ATOM 1873 O O . GLN B 1 54 ? -2.891 -8.75 -0.786 1 98.44 54 GLN B O 1
ATOM 1878 N N . LEU B 1 55 ? -0.747 -8.25 -1.202 1 97.06 55 LEU B N 1
ATOM 1879 C CA . LEU B 1 55 ? -0.286 -8.594 0.138 1 97.06 55 LEU B CA 1
ATOM 1880 C C . LEU B 1 55 ? -0.162 -7.344 1.008 1 97.06 55 LEU B C 1
ATOM 1882 O O . LEU B 1 55 ? 0.354 -6.32 0.559 1 97.06 55 LEU B O 1
ATOM 1886 N N . GLU B 1 56 ? -0.59 -7.457 2.279 1 93.69 56 GLU B N 1
ATOM 1887 C CA . GLU B 1 56 ? -0.74 -6.254 3.088 1 93.69 56 GLU B CA 1
ATOM 1888 C C . GLU B 1 56 ? 0.139 -6.312 4.336 1 93.69 56 GLU B C 1
ATOM 1890 O O . GLU B 1 56 ? -0.17 -5.68 5.348 1 93.69 56 GLU B O 1
ATOM 1895 N N . ALA B 1 57 ? 1.162 -7.102 4.324 1 93 57 ALA B N 1
ATOM 1896 C CA . ALA B 1 57 ? 2.041 -7.242 5.484 1 93 57 ALA B CA 1
ATOM 1897 C C . ALA B 1 57 ? 3.451 -7.645 5.059 1 93 57 ALA B C 1
ATOM 1899 O O . ALA B 1 57 ? 3.641 -8.211 3.98 1 93 57 ALA B O 1
ATOM 1900 N N . PRO B 1 58 ? 4.426 -7.262 5.957 1 93.81 58 PRO B N 1
ATOM 1901 C CA . PRO B 1 58 ? 5.727 -7.891 5.715 1 93.81 58 PRO B CA 1
ATOM 1902 C C . PRO B 1 58 ? 5.652 -9.414 5.707 1 93.81 58 PRO B C 1
ATOM 1904 O O . PRO B 1 58 ? 4.715 -10 6.258 1 93.81 58 PRO B O 1
ATOM 1907 N N . ILE B 1 59 ? 6.629 -10.016 5.043 1 95.81 59 ILE B N 1
ATOM 1908 C CA . ILE B 1 59 ? 6.625 -11.469 4.914 1 95.81 59 ILE B CA 1
ATOM 1909 C C . ILE B 1 59 ? 7.809 -12.055 5.68 1 95.81 59 ILE B C 1
ATOM 1911 O O . ILE B 1 59 ? 8.961 -11.914 5.262 1 95.81 59 ILE B O 1
ATOM 1915 N N . TYR B 1 60 ? 7.477 -12.727 6.742 1 93.94 60 TYR B N 1
ATOM 1916 C CA . TYR B 1 60 ? 8.492 -13.32 7.605 1 93.94 60 TYR B CA 1
ATOM 1917 C C . TYR B 1 60 ? 8.195 -14.797 7.859 1 93.94 60 TYR B C 1
ATOM 1919 O O . TYR B 1 60 ? 7.199 -15.328 7.371 1 93.94 60 TYR B O 1
ATOM 1927 N N . PHE B 1 61 ? 9.086 -15.406 8.57 1 94.19 61 PHE B N 1
ATOM 1928 C CA . PHE B 1 61 ? 8.938 -16.812 8.938 1 94.19 61 PHE B CA 1
ATOM 1929 C C . PHE B 1 61 ? 7.598 -17.062 9.617 1 94.19 61 PHE B C 1
ATOM 1931 O O . PHE B 1 61 ? 6.93 -18.047 9.328 1 94.19 61 PHE B O 1
ATOM 1938 N N . ALA B 1 62 ? 7.164 -16.094 10.383 1 90.5 62 ALA B N 1
ATOM 1939 C CA . ALA B 1 62 ? 5.992 -16.234 11.242 1 90.5 62 ALA B CA 1
ATOM 1940 C C . ALA B 1 62 ? 4.715 -16.375 10.414 1 90.5 62 ALA B C 1
ATOM 1942 O O . ALA B 1 62 ? 3.717 -16.922 10.891 1 90.5 62 ALA B O 1
ATOM 1943 N N . ASN B 1 63 ? 4.707 -15.859 9.156 1 94.5 63 ASN B N 1
ATOM 1944 C CA . ASN B 1 63 ? 3.441 -15.859 8.43 1 94.5 63 ASN B CA 1
ATOM 1945 C C . ASN B 1 63 ? 3.607 -16.422 7.02 1 94.5 63 ASN B C 1
ATOM 1947 O O . ASN B 1 63 ? 2.641 -16.516 6.262 1 94.5 63 ASN B O 1
ATOM 1951 N N . SER B 1 64 ? 4.809 -16.875 6.699 1 96.31 64 SER B N 1
ATOM 1952 C CA . SER B 1 64 ? 5.098 -17.312 5.332 1 96.31 64 SER B CA 1
ATOM 1953 C C . SER B 1 64 ? 4.273 -18.531 4.957 1 96.31 64 SER B C 1
ATOM 1955 O O . SER B 1 64 ? 3.758 -18.625 3.838 1 96.31 64 SER B O 1
ATOM 1957 N N . ASN B 1 65 ? 4.145 -19.484 5.859 1 96.19 65 ASN B N 1
ATOM 1958 C CA . ASN B 1 65 ? 3.348 -20.672 5.574 1 96.19 65 ASN B CA 1
ATOM 1959 C C . ASN B 1 65 ? 1.871 -20.328 5.391 1 96.19 65 ASN B C 1
ATOM 1961 O O . ASN B 1 65 ? 1.216 -20.859 4.488 1 96.19 65 ASN B O 1
ATOM 1965 N N . TYR B 1 66 ? 1.416 -19.531 6.234 1 97.38 66 TYR B N 1
ATOM 1966 C CA . TYR B 1 66 ? 0.032 -19.078 6.113 1 97.38 66 TYR B CA 1
ATOM 1967 C C . TYR B 1 66 ? -0.21 -18.406 4.766 1 97.38 66 TYR B C 1
ATOM 1969 O O . TYR B 1 66 ? -1.188 -18.719 4.082 1 97.38 66 TYR B O 1
ATOM 1977 N N . LEU B 1 67 ? 0.671 -17.547 4.359 1 97.88 67 LEU B N 1
ATOM 1978 C CA . LEU B 1 67 ? 0.544 -16.812 3.102 1 97.88 67 LEU B CA 1
ATOM 1979 C C . LEU B 1 67 ? 0.618 -17.766 1.914 1 97.88 67 LEU B C 1
ATOM 1981 O O . LEU B 1 67 ? -0.121 -17.609 0.939 1 97.88 67 LEU B O 1
ATOM 1985 N N . ARG B 1 68 ? 1.48 -18.703 2.035 1 98.19 68 ARG B N 1
ATOM 1986 C CA . ARG B 1 68 ? 1.584 -19.688 0.975 1 98.19 68 ARG B CA 1
ATOM 1987 C C . ARG B 1 68 ? 0.25 -20.406 0.755 1 98.19 68 ARG B C 1
ATOM 1989 O O . ARG B 1 68 ? -0.211 -20.531 -0.381 1 98.19 68 ARG B O 1
ATOM 1996 N N . GLU B 1 69 ? -0.324 -20.828 1.8 1 98.06 69 GLU B N 1
ATOM 1997 C CA . GLU B 1 69 ? -1.598 -21.531 1.732 1 98.06 69 GLU B CA 1
ATOM 1998 C C . GLU B 1 69 ? -2.709 -20.625 1.21 1 98.06 69 GLU B C 1
ATOM 2000 O O . GLU B 1 69 ? -3.525 -21.047 0.387 1 98.06 69 GLU B O 1
ATOM 2005 N N . ARG B 1 70 ? -2.703 -19.484 1.686 1 97.56 70 ARG B N 1
ATOM 2006 C CA . ARG B 1 70 ? -3.732 -18.531 1.294 1 97.56 70 ARG B CA 1
ATOM 2007 C C . ARG B 1 70 ? -3.641 -18.203 -0.193 1 97.56 70 ARG B C 1
ATOM 2009 O O . ARG B 1 70 ? -4.656 -18.188 -0.894 1 97.56 70 ARG B O 1
ATOM 2016 N N . LEU B 1 71 ? -2.438 -17.953 -0.667 1 98.31 71 LEU B N 1
ATOM 2017 C CA . LEU B 1 71 ? -2.223 -17.656 -2.08 1 98.31 71 LEU B CA 1
ATOM 2018 C C . LEU B 1 71 ? -2.631 -18.844 -2.949 1 98.31 71 LEU B C 1
ATOM 2020 O O . LEU B 1 71 ? -3.303 -18.656 -3.969 1 98.31 71 LEU B O 1
ATOM 2024 N N . SER B 1 72 ? -2.279 -20.031 -2.492 1 98 72 SER B N 1
ATOM 2025 C CA . SER B 1 72 ? -2.629 -21.234 -3.227 1 98 72 SER B CA 1
ATOM 2026 C C . SER B 1 72 ? -4.141 -21.422 -3.312 1 98 72 SER B C 1
ATOM 2028 O O . SER B 1 72 ? -4.672 -21.781 -4.363 1 98 72 SER B O 1
ATOM 2030 N N . ARG B 1 73 ? -4.801 -21.141 -2.291 1 97.81 73 ARG B N 1
ATOM 2031 C CA . ARG B 1 73 ? -6.254 -21.266 -2.262 1 97.81 73 ARG B CA 1
ATOM 2032 C C . ARG B 1 73 ? -6.91 -20.25 -3.197 1 97.81 73 ARG B C 1
ATOM 2034 O O . ARG B 1 73 ? -7.855 -20.578 -3.914 1 97.81 73 ARG B O 1
ATOM 2041 N N . TRP B 1 74 ? -6.395 -19.031 -3.176 1 97.62 74 TRP B N 1
ATOM 2042 C CA . TRP B 1 74 ? -6.938 -18.016 -4.07 1 97.62 74 TRP B CA 1
ATOM 2043 C C . TRP B 1 74 ? -6.801 -18.438 -5.527 1 97.62 74 TRP B C 1
ATOM 2045 O O . TRP B 1 74 ? -7.73 -18.266 -6.32 1 97.62 74 TRP B O 1
ATOM 2055 N N . ILE B 1 75 ? -5.688 -18.969 -5.84 1 97.56 75 ILE B N 1
ATOM 2056 C CA . ILE B 1 75 ? -5.41 -19.375 -7.211 1 97.56 75 ILE B CA 1
ATOM 2057 C C . ILE B 1 75 ? -6.336 -20.531 -7.602 1 97.56 75 ILE B C 1
ATOM 2059 O O . ILE B 1 75 ? -6.957 -20.5 -8.664 1 97.56 75 ILE B O 1
ATOM 2063 N N . THR B 1 76 ? -6.477 -21.469 -6.719 1 96.44 76 THR B N 1
ATOM 2064 C CA . THR B 1 76 ? -7.34 -22.625 -6.969 1 96.44 76 THR B CA 1
ATOM 2065 C C . THR B 1 76 ? -8.797 -22.188 -7.109 1 96.44 76 THR B C 1
ATOM 2067 O O . THR B 1 76 ? -9.5 -22.625 -8.023 1 96.44 76 THR B O 1
ATOM 2070 N N . ASP B 1 77 ? -9.234 -21.328 -6.191 1 96.25 77 ASP B N 1
ATOM 2071 C CA . ASP B 1 77 ? -10.602 -20.828 -6.227 1 96.25 77 ASP B CA 1
ATOM 2072 C C . ASP B 1 77 ? -10.875 -20.078 -7.531 1 96.25 77 ASP B C 1
ATOM 2074 O O . ASP B 1 77 ? -11.961 -20.203 -8.102 1 96.25 77 ASP B O 1
ATOM 2078 N N . GLU B 1 78 ? -9.883 -19.344 -7.934 1 95.5 78 GLU B N 1
ATOM 2079 C CA . GLU B 1 78 ? -10.047 -18.578 -9.172 1 95.5 78 GLU B CA 1
ATOM 2080 C C . GLU B 1 78 ? -10.141 -19.516 -10.375 1 95.5 78 GLU B C 1
ATOM 2082 O O . GLU B 1 78 ? -10.938 -19.297 -11.289 1 95.5 78 GLU B O 1
ATOM 2087 N N . GLU B 1 79 ? -9.375 -20.531 -10.406 1 94.44 79 GLU B N 1
ATOM 2088 C CA . GLU B 1 79 ? -9.43 -21.531 -11.469 1 94.44 79 GLU B CA 1
ATOM 2089 C C . GLU B 1 79 ? -10.82 -22.156 -11.555 1 94.44 79 GLU B C 1
ATOM 2091 O O . GLU B 1 79 ? -11.367 -22.328 -12.648 1 94.44 79 GLU B O 1
ATOM 2096 N N . GLU B 1 80 ? -11.312 -22.469 -10.414 1 93.69 80 GLU B N 1
ATOM 2097 C CA . GLU B 1 80 ? -12.625 -23.094 -10.352 1 93.69 80 GLU B CA 1
ATOM 2098 C C . GLU B 1 80 ? -13.719 -22.141 -10.82 1 93.69 80 GLU B C 1
ATOM 2100 O O . GLU B 1 80 ? -14.648 -22.547 -11.516 1 93.69 80 GLU B O 1
ATOM 2105 N N . ARG B 1 81 ? -13.578 -20.938 -10.383 1 92 81 ARG B N 1
ATOM 2106 C CA . ARG B 1 81 ? -14.547 -19.922 -10.781 1 92 81 ARG B CA 1
ATOM 2107 C C . ARG B 1 81 ? -14.57 -19.766 -12.297 1 92 81 ARG B C 1
ATOM 2109 O O . ARG B 1 81 ? -15.641 -19.719 -12.906 1 92 81 ARG B O 1
ATOM 2116 N N . ILE B 1 82 ? -13.43 -19.688 -12.898 1 90.38 82 ILE B N 1
ATOM 2117 C CA . ILE B 1 82 ? -13.281 -19.484 -14.336 1 90.38 82 ILE B CA 1
ATOM 2118 C C . ILE B 1 82 ? -13.852 -20.688 -15.094 1 90.38 82 ILE B C 1
ATOM 2120 O O . ILE B 1 82 ? -14.555 -20.516 -16.094 1 90.38 82 ILE B O 1
ATOM 2124 N N . LYS B 1 83 ? -13.531 -21.844 -14.656 1 88.75 83 LYS B N 1
ATOM 2125 C CA . LYS B 1 83 ? -14.031 -23.062 -15.273 1 88.75 83 LYS B CA 1
ATOM 2126 C C . LYS B 1 83 ? -15.555 -23.109 -15.266 1 88.75 83 LYS B C 1
ATOM 2128 O O . LYS B 1 83 ? -16.172 -23.531 -16.25 1 88.75 83 LYS B O 1
ATOM 2133 N N . SER B 1 84 ? -16.125 -22.625 -14.25 1 89.69 84 SER B N 1
ATOM 2134 C CA . SER B 1 84 ? -17.578 -22.672 -14.086 1 89.69 84 SER B CA 1
ATOM 2135 C C . SER B 1 84 ? -18.25 -21.578 -14.914 1 89.69 84 SER B C 1
ATOM 2137 O O . SER B 1 84 ? -19.406 -21.734 -15.32 1 89.69 84 SER B O 1
ATOM 2139 N N . SER B 1 85 ? -17.594 -20.5 -15.203 1 84.88 85 SER B N 1
ATOM 2140 C CA . SER B 1 85 ? -18.188 -19.359 -15.875 1 84.88 85 SER B CA 1
ATOM 2141 C C . SER B 1 85 ? -17.906 -19.391 -17.375 1 84.88 85 SER B C 1
ATOM 2143 O O . SER B 1 85 ? -18.547 -18.672 -18.141 1 84.88 85 SER B O 1
ATOM 2145 N N . GLY B 1 86 ? -17.016 -20.234 -17.766 1 78.5 86 GLY B N 1
ATOM 2146 C CA . GLY B 1 86 ? -16.641 -20.281 -19.172 1 78.5 86 GLY B CA 1
ATOM 2147 C C . GLY B 1 86 ? -15.797 -19.094 -19.609 1 78.5 86 GLY B C 1
ATOM 2148 O O . GLY B 1 86 ? -15.742 -18.766 -20.797 1 78.5 86 GLY B O 1
ATOM 2149 N N . GLU B 1 87 ? -15.203 -18.484 -18.656 1 77 87 GLU B N 1
ATOM 2150 C CA . GLU B 1 87 ? -14.367 -17.312 -18.922 1 77 87 GLU B CA 1
ATOM 2151 C C . GLU B 1 87 ? -12.992 -17.719 -19.438 1 77 87 GLU B C 1
ATOM 2153 O O . GLU B 1 87 ? -12.703 -18.922 -19.578 1 77 87 GLU B O 1
ATOM 2158 N N . THR B 1 88 ? -12.305 -16.766 -19.828 1 77.06 88 THR B N 1
ATOM 2159 C CA . THR B 1 88 ? -10.938 -16.953 -20.297 1 77.06 88 THR B CA 1
ATOM 2160 C C . THR B 1 88 ? -10.094 -17.656 -19.234 1 77.06 88 THR B C 1
ATOM 2162 O O . THR B 1 88 ? -10.195 -17.344 -18.047 1 77.06 88 THR B O 1
ATOM 2165 N N . SER B 1 89 ? -9.359 -18.547 -19.703 1 89.38 89 SER B N 1
ATOM 2166 C CA . SER B 1 89 ? -8.5 -19.312 -18.797 1 89.38 89 SER B CA 1
ATOM 2167 C C . SER B 1 89 ? -7.508 -18.406 -18.078 1 89.38 89 SER B C 1
ATOM 2169 O O . SER B 1 89 ? -7.059 -17.406 -18.641 1 89.38 89 SER B O 1
ATOM 2171 N N . LEU B 1 90 ? -7.211 -18.703 -16.922 1 94.19 90 LEU B N 1
ATOM 2172 C CA . LEU B 1 90 ? -6.234 -17.984 -16.109 1 94.19 90 LEU B CA 1
ATOM 2173 C C . LEU B 1 90 ? -4.832 -18.109 -16.688 1 94.19 90 LEU B C 1
ATOM 2175 O O . LEU B 1 90 ? -4.395 -19.219 -17.016 1 94.19 90 LEU B O 1
ATOM 2179 N N . GLN B 1 91 ? -4.152 -16.969 -16.859 1 96.12 91 GLN B N 1
ATOM 2180 C CA . GLN B 1 91 ? -2.84 -17 -17.5 1 96.12 91 GLN B CA 1
ATOM 2181 C C . GLN B 1 91 ? -1.786 -16.328 -16.625 1 96.12 91 GLN B C 1
ATOM 2183 O O . GLN B 1 91 ? -0.619 -16.734 -16.625 1 96.12 91 GLN B O 1
ATOM 2188 N N . TYR B 1 92 ? -2.221 -15.344 -15.891 1 98 92 TYR B N 1
ATOM 2189 C CA . TYR B 1 92 ? -1.272 -14.555 -15.117 1 98 92 TYR B CA 1
ATOM 2190 C C . TYR B 1 92 ? -1.731 -14.406 -13.672 1 98 92 TYR B C 1
ATOM 2192 O O . TYR B 1 92 ? -2.924 -14.242 -13.406 1 98 92 TYR B O 1
ATOM 2200 N N . ILE B 1 93 ? -0.805 -14.477 -12.789 1 98.69 93 ILE B N 1
ATOM 2201 C CA . ILE B 1 93 ? -0.985 -14.094 -11.398 1 98.69 93 ILE B CA 1
ATOM 2202 C C . ILE B 1 93 ? -0.121 -12.875 -11.078 1 98.69 93 ILE B C 1
ATOM 2204 O O . ILE B 1 93 ? 1.108 -12.938 -11.148 1 98.69 93 ILE B O 1
ATOM 2208 N N . ILE B 1 94 ? -0.744 -11.766 -10.781 1 98.88 94 ILE B N 1
ATOM 2209 C CA . ILE B 1 94 ? -0.02 -10.562 -10.383 1 98.88 94 ILE B CA 1
ATOM 2210 C C . ILE B 1 94 ? -0.032 -10.438 -8.859 1 98.88 94 ILE B C 1
ATOM 2212 O O . ILE B 1 94 ? -1.1 -10.398 -8.242 1 98.88 94 ILE B O 1
ATOM 2216 N N . LEU B 1 95 ? 1.112 -10.453 -8.266 1 98.88 95 LEU B N 1
ATOM 2217 C CA . LEU B 1 95 ? 1.256 -10.156 -6.84 1 98.88 95 LEU B CA 1
ATOM 2218 C C . LEU B 1 95 ? 1.606 -8.688 -6.621 1 98.88 95 LEU B C 1
ATOM 2220 O O . LEU B 1 95 ? 2.691 -8.242 -7 1 98.88 95 LEU B O 1
ATOM 2224 N N . ASP B 1 96 ? 0.673 -7.969 -6.113 1 98.75 96 ASP B N 1
ATOM 2225 C CA . ASP B 1 96 ? 0.916 -6.59 -5.703 1 98.75 96 ASP B CA 1
ATOM 2226 C C . ASP B 1 96 ? 1.617 -6.531 -4.348 1 98.75 96 ASP B C 1
ATOM 2228 O O . ASP B 1 96 ? 1.021 -6.859 -3.32 1 98.75 96 ASP B O 1
ATOM 2232 N N . LEU B 1 97 ? 2.848 -6.027 -4.367 1 98.06 97 LEU B N 1
ATOM 2233 C CA . LEU B 1 97 ? 3.666 -6.031 -3.162 1 98.06 97 LEU B CA 1
ATOM 2234 C C . LEU B 1 97 ? 3.725 -4.641 -2.539 1 98.06 97 LEU B C 1
ATOM 2236 O O . LEU B 1 97 ? 4.613 -4.352 -1.736 1 98.06 97 LEU B O 1
ATOM 2240 N N . SER B 1 98 ? 2.758 -3.781 -2.904 1 96.31 98 SER B N 1
ATOM 2241 C CA . SER B 1 98 ? 2.746 -2.402 -2.428 1 96.31 98 SER B CA 1
ATOM 2242 C C . SER B 1 98 ? 2.574 -2.342 -0.915 1 96.31 98 SER B C 1
ATOM 2244 O O . SER B 1 98 ? 2.986 -1.37 -0.276 1 96.31 98 SER B O 1
ATOM 2246 N N . GLY B 1 99 ? 2.008 -3.365 -0.322 1 94.88 99 GLY B N 1
ATOM 2247 C CA . GLY B 1 99 ? 1.782 -3.389 1.114 1 94.88 99 GLY B CA 1
ATOM 2248 C C . GLY B 1 99 ? 2.844 -4.164 1.872 1 94.88 99 GLY B C 1
ATOM 2249 O O . GLY B 1 99 ? 2.719 -4.383 3.078 1 94.88 99 GLY B O 1
ATOM 2250 N N . VAL B 1 100 ? 3.881 -4.566 1.196 1 95.75 100 VAL B N 1
ATOM 2251 C CA . VAL B 1 100 ? 4.934 -5.371 1.812 1 95.75 100 VAL B CA 1
ATOM 2252 C C . VAL B 1 100 ? 6.148 -4.492 2.107 1 95.75 100 VAL B C 1
ATOM 2254 O O . VAL B 1 100 ? 6.906 -4.145 1.199 1 95.75 100 VAL B O 1
ATOM 2257 N N . SER B 1 101 ? 6.352 -4.254 3.389 1 93.19 101 SER B N 1
ATOM 2258 C CA . SER B 1 101 ? 7.406 -3.322 3.77 1 93.19 101 SER B CA 1
ATOM 2259 C C . SER B 1 101 ? 8.75 -4.031 3.887 1 93.19 101 SER B C 1
ATOM 2261 O O . SER B 1 101 ? 9.805 -3.395 3.797 1 93.19 101 SER B O 1
ATOM 2263 N N . SER B 1 102 ? 8.703 -5.316 4.16 1 93.81 102 SER B N 1
ATOM 2264 C CA . SER B 1 102 ? 9.93 -6.086 4.328 1 93.81 102 SER B CA 1
ATOM 2265 C C . SER B 1 102 ? 9.672 -7.578 4.137 1 93.81 102 SER B C 1
ATOM 2267 O O . SER B 1 102 ? 8.523 -8.031 4.188 1 93.81 102 SER B O 1
ATOM 2269 N N . ILE B 1 103 ? 10.789 -8.281 3.869 1 95.94 103 ILE B N 1
ATOM 2270 C CA . ILE B 1 103 ? 10.727 -9.719 3.637 1 95.94 103 ILE B CA 1
ATOM 2271 C C . ILE B 1 103 ? 12.016 -10.375 4.137 1 95.94 103 ILE B C 1
ATOM 2273 O O . ILE B 1 103 ? 13.102 -9.797 4.016 1 95.94 103 ILE B O 1
ATOM 2277 N N . ASP B 1 104 ? 11.898 -11.547 4.746 1 94.56 104 ASP B N 1
ATOM 2278 C CA . ASP B 1 104 ? 13.102 -12.258 5.168 1 94.56 104 ASP B CA 1
ATOM 2279 C C . ASP B 1 104 ? 13.352 -13.484 4.293 1 94.56 104 ASP B C 1
ATOM 2281 O O . ASP B 1 104 ? 12.703 -13.656 3.26 1 94.56 104 ASP B O 1
ATOM 2285 N N . SER B 1 105 ? 14.289 -14.289 4.691 1 95.38 105 SER B N 1
ATOM 2286 C CA . SER B 1 105 ? 14.672 -15.438 3.883 1 95.38 105 SER B CA 1
ATOM 2287 C C . SER B 1 105 ? 13.516 -16.422 3.748 1 95.38 105 SER B C 1
ATOM 2289 O O . SER B 1 105 ? 13.336 -17.047 2.695 1 95.38 105 SER B O 1
ATOM 2291 N N . SER B 1 106 ? 12.727 -16.594 4.828 1 95.31 106 SER B N 1
ATOM 2292 C CA . SER B 1 106 ? 11.578 -17.5 4.758 1 95.31 106 SER B CA 1
ATOM 2293 C C . SER B 1 106 ? 10.523 -16.969 3.793 1 95.31 106 SER B C 1
ATOM 2295 O O . SER B 1 106 ? 9.906 -17.734 3.057 1 95.31 106 SER B O 1
ATOM 2297 N N . GLY B 1 107 ? 10.352 -15.68 3.809 1 97.25 107 GLY B N 1
ATOM 2298 C CA . GLY B 1 107 ? 9.43 -15.062 2.861 1 97.25 107 GLY B CA 1
ATOM 2299 C C . GLY B 1 107 ? 9.859 -15.25 1.417 1 97.25 107 GLY B C 1
ATOM 2300 O O . GLY B 1 107 ? 9.023 -15.531 0.552 1 97.25 107 GLY B O 1
ATOM 2301 N N . ILE B 1 108 ? 11.102 -15.141 1.18 1 98.12 108 ILE B N 1
ATOM 2302 C CA . ILE B 1 108 ? 11.641 -15.32 -0.164 1 98.12 108 ILE B CA 1
ATOM 2303 C C . ILE B 1 108 ? 11.461 -16.766 -0.609 1 98.12 108 ILE B C 1
ATOM 2305 O O . ILE B 1 108 ? 11.062 -17.031 -1.746 1 98.12 108 ILE B O 1
ATOM 2309 N N . SER B 1 109 ? 11.766 -17.656 0.28 1 98.12 109 SER B N 1
ATOM 2310 C CA . SER B 1 109 ? 11.555 -19.062 -0.011 1 98.12 109 SER B CA 1
ATOM 2311 C C . SER B 1 109 ? 10.094 -19.359 -0.339 1 98.12 109 SER B C 1
ATOM 2313 O O . SER B 1 109 ? 9.797 -20.109 -1.264 1 98.12 109 SER B O 1
ATOM 2315 N N . MET B 1 110 ? 9.242 -18.766 0.385 1 98.12 110 MET B N 1
ATOM 2316 C CA . MET B 1 110 ? 7.809 -18.922 0.143 1 98.12 110 MET B CA 1
ATOM 2317 C C . MET B 1 110 ? 7.434 -18.422 -1.243 1 98.12 110 MET B C 1
ATOM 2319 O O . MET B 1 110 ? 6.676 -19.062 -1.965 1 98.12 110 MET B O 1
ATOM 2323 N N . LEU B 1 111 ? 7.973 -17.297 -1.68 1 98.5 111 LEU B N 1
ATOM 2324 C CA . LEU B 1 111 ? 7.703 -16.75 -3.006 1 98.5 111 LEU B CA 1
ATOM 2325 C C . LEU B 1 111 ? 8.227 -17.672 -4.094 1 98.5 111 LEU B C 1
ATOM 2327 O O . LEU B 1 111 ? 7.586 -17.859 -5.129 1 98.5 111 LEU B O 1
ATOM 2331 N N . LYS B 1 112 ? 9.359 -18.266 -3.822 1 98.38 112 LYS B N 1
ATOM 2332 C CA . LYS B 1 112 ? 9.914 -19.234 -4.77 1 98.38 112 LYS B CA 1
ATOM 2333 C C . LYS B 1 112 ? 8.992 -20.438 -4.941 1 98.38 112 LYS B C 1
ATOM 2335 O O . LYS B 1 112 ? 8.781 -20.906 -6.062 1 98.38 112 LYS B O 1
ATOM 2340 N N . GLU B 1 113 ? 8.469 -20.875 -3.848 1 98.06 113 GLU B N 1
ATOM 2341 C CA . GLU B 1 113 ? 7.543 -22 -3.887 1 98.06 113 GLU B CA 1
ATOM 2342 C C . GLU B 1 113 ? 6.266 -21.641 -4.645 1 98.06 113 GLU B C 1
ATOM 2344 O O . GLU B 1 113 ? 5.77 -22.438 -5.441 1 98.06 113 GLU B O 1
ATOM 2349 N N . ILE B 1 114 ? 5.781 -20.516 -4.383 1 98.12 114 ILE B N 1
ATOM 2350 C CA . ILE B 1 114 ? 4.574 -20.062 -5.062 1 98.12 114 ILE B CA 1
ATOM 2351 C C . ILE B 1 114 ? 4.84 -19.922 -6.559 1 98.12 114 ILE B C 1
ATOM 2353 O O . ILE B 1 114 ? 4.004 -20.312 -7.379 1 98.12 114 ILE B O 1
ATOM 2357 N N . LYS B 1 115 ? 5.965 -19.359 -6.887 1 98.38 115 LYS B N 1
ATOM 2358 C CA . LYS B 1 115 ? 6.34 -19.25 -8.289 1 98.38 115 LYS B CA 1
ATOM 2359 C C . LYS B 1 115 ? 6.344 -20.609 -8.969 1 98.38 115 LYS B C 1
ATOM 2361 O O . LYS B 1 115 ? 5.793 -20.766 -10.062 1 98.38 115 LYS B O 1
ATOM 2366 N N . LYS B 1 116 ? 6.953 -21.531 -8.344 1 98.06 116 LYS B N 1
ATOM 2367 C CA . LYS B 1 116 ? 7.023 -22.875 -8.898 1 98.06 116 LYS B CA 1
ATOM 2368 C C . LYS B 1 116 ? 5.633 -23.469 -9.086 1 98.06 116 LYS B C 1
ATOM 2370 O O . LYS B 1 116 ? 5.34 -24.062 -10.125 1 98.06 116 LYS B O 1
ATOM 2375 N N . SER B 1 117 ? 4.832 -23.328 -8.086 1 97.5 117 SER B N 1
ATOM 2376 C CA . SER B 1 117 ? 3.469 -23.859 -8.141 1 97.5 117 SER B CA 1
ATOM 2377 C C . SER B 1 117 ? 2.678 -23.219 -9.281 1 97.5 117 SER B C 1
ATOM 2379 O O . SER B 1 117 ? 1.953 -23.906 -10 1 97.5 117 SER B O 1
ATOM 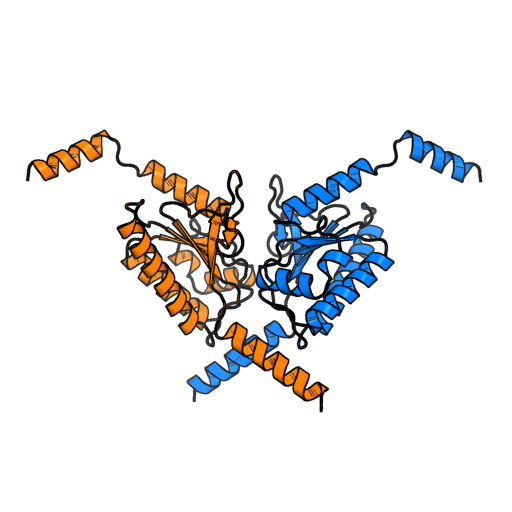2381 N N . ILE B 1 118 ? 2.838 -21.922 -9.422 1 97.44 118 ILE B N 1
ATOM 2382 C CA . ILE B 1 118 ? 2.152 -21.172 -10.461 1 97.44 118 ILE B CA 1
ATOM 2383 C C . ILE B 1 118 ? 2.623 -21.641 -11.836 1 97.44 118 ILE B C 1
ATOM 2385 O O . ILE B 1 118 ? 1.808 -21.875 -12.727 1 97.44 118 ILE B O 1
ATOM 2389 N N . GLU B 1 119 ? 3.879 -21.844 -11.984 1 96.88 119 GLU B N 1
ATOM 2390 C CA . GLU B 1 119 ? 4.461 -22.25 -13.258 1 96.88 119 GLU B CA 1
ATOM 2391 C C . GLU B 1 119 ? 4.074 -23.688 -13.609 1 96.88 119 GLU B C 1
ATOM 2393 O O . GLU B 1 119 ? 3.867 -24.016 -14.781 1 96.88 119 GLU B O 1
ATOM 2398 N N . ARG B 1 120 ? 3.977 -24.469 -12.656 1 96.81 120 ARG B N 1
ATOM 2399 C CA . ARG B 1 120 ? 3.559 -25.859 -12.875 1 96.81 120 ARG B CA 1
ATOM 2400 C C . ARG B 1 120 ? 2.145 -25.922 -13.438 1 96.81 120 ARG B C 1
ATOM 2402 O O . ARG B 1 120 ? 1.815 -26.828 -14.203 1 96.81 120 ARG B O 1
ATOM 2409 N N . LYS B 1 121 ? 1.378 -24.969 -13.117 1 95.19 121 LYS B N 1
ATOM 2410 C CA . LYS B 1 121 ? 0.003 -24.906 -13.602 1 95.19 121 LYS B CA 1
ATOM 2411 C C . LYS B 1 121 ? -0.065 -24.234 -14.969 1 95.19 121 LYS B C 1
ATOM 2413 O O . LYS B 1 121 ? -1.146 -24.094 -15.547 1 95.19 121 LYS B O 1
ATOM 2418 N N . GLY B 1 122 ? 1.047 -23.688 -15.422 1 95.19 122 GLY B N 1
ATOM 2419 C CA . GLY B 1 122 ? 1.094 -23.062 -16.734 1 95.19 122 GLY B CA 1
ATOM 2420 C C . GLY B 1 122 ? 0.82 -21.562 -16.672 1 95.19 122 GLY B C 1
ATOM 2421 O O . GLY B 1 122 ? 0.578 -20.938 -17.703 1 95.19 122 GLY B O 1
ATOM 2422 N N . PHE B 1 123 ? 0.776 -21 -15.453 1 97 123 PHE B N 1
ATOM 2423 C CA . PHE B 1 123 ? 0.564 -19.578 -15.289 1 97 123 PHE B CA 1
ATOM 2424 C C . PHE B 1 123 ? 1.896 -18.828 -15.188 1 97 123 PHE B C 1
ATOM 2426 O O . PHE B 1 123 ? 2.941 -19.453 -15 1 97 123 PHE B O 1
ATOM 2433 N N . LYS B 1 124 ? 1.821 -17.516 -15.383 1 97.75 124 LYS B N 1
ATOM 2434 C CA . LYS B 1 124 ? 2.979 -16.641 -15.211 1 97.75 124 LYS B CA 1
ATOM 2435 C C . LYS B 1 124 ? 2.818 -15.758 -13.977 1 97.75 124 LYS B C 1
ATOM 2437 O O . LYS B 1 124 ? 1.768 -15.141 -13.781 1 97.75 124 LYS B O 1
ATOM 2442 N N . LEU B 1 125 ? 3.867 -15.75 -13.156 1 98.56 125 LEU B N 1
ATOM 2443 C CA . LEU B 1 125 ? 3.898 -14.867 -12 1 98.56 125 LEU B CA 1
ATOM 2444 C C . LEU B 1 125 ? 4.449 -13.5 -12.375 1 98.56 125 LEU B C 1
ATOM 2446 O O . LEU B 1 125 ? 5.484 -13.398 -13.047 1 98.56 125 LEU B O 1
ATOM 2450 N N . VAL B 1 126 ? 3.756 -12.461 -11.992 1 98.62 126 VAL B N 1
ATOM 2451 C CA . VAL B 1 126 ? 4.152 -11.078 -12.219 1 98.62 126 VAL B CA 1
ATOM 2452 C C . VAL B 1 126 ? 4.148 -10.32 -10.891 1 98.62 126 VAL B C 1
ATOM 2454 O O . VAL B 1 126 ? 3.24 -10.492 -10.07 1 98.62 126 VAL B O 1
ATOM 2457 N N . LEU B 1 127 ? 5.152 -9.531 -10.656 1 98.69 127 LEU B N 1
ATOM 2458 C CA . LEU B 1 127 ? 5.211 -8.719 -9.445 1 98.69 127 LEU B CA 1
ATOM 2459 C C . LEU B 1 127 ? 4.922 -7.258 -9.758 1 98.69 127 LEU B C 1
ATOM 2461 O O . LEU B 1 127 ? 5.367 -6.738 -10.789 1 98.69 127 LEU B O 1
ATOM 2465 N N . ALA B 1 128 ? 4.195 -6.668 -8.883 1 98.44 128 ALA B N 1
ATOM 2466 C CA . ALA B 1 128 ? 3.932 -5.234 -9.016 1 98.44 128 ALA B CA 1
ATOM 2467 C C . ALA B 1 128 ? 4.32 -4.484 -7.75 1 98.44 128 ALA B C 1
ATOM 2469 O O . ALA B 1 128 ? 4.031 -4.934 -6.641 1 98.44 128 ALA B O 1
ATOM 2470 N N . ASN B 1 129 ? 5.062 -3.406 -7.891 1 97.19 129 ASN B N 1
ATOM 2471 C CA . ASN B 1 129 ? 5.32 -2.35 -6.918 1 97.19 129 ASN B CA 1
ATOM 2472 C C . ASN B 1 129 ? 6.031 -2.891 -5.68 1 97.19 129 ASN B C 1
ATOM 2474 O O . ASN B 1 129 ? 5.617 -2.617 -4.551 1 97.19 129 ASN B O 1
ATOM 2478 N N . PRO B 1 130 ? 7.086 -3.701 -5.852 1 97.5 130 PRO B N 1
ATOM 2479 C CA . PRO B 1 130 ? 7.906 -4.027 -4.68 1 97.5 130 PRO B CA 1
ATOM 2480 C C . PRO B 1 130 ? 8.672 -2.82 -4.141 1 97.5 130 PRO B C 1
ATOM 2482 O O . PRO B 1 130 ? 9.203 -2.027 -4.922 1 97.5 130 PRO B O 1
ATOM 2485 N N . LYS B 1 131 ? 8.688 -2.646 -2.871 1 96.12 131 LYS B N 1
ATOM 2486 C CA . LYS B 1 131 ? 9.422 -1.553 -2.242 1 96.12 131 LYS B CA 1
ATOM 2487 C C . LYS B 1 131 ? 10.922 -1.798 -2.299 1 96.12 131 LYS B C 1
ATOM 2489 O O . LYS B 1 131 ? 11.367 -2.904 -2.615 1 96.12 131 LYS B O 1
ATOM 2494 N N . SER B 1 132 ? 11.664 -0.777 -1.971 1 95.06 132 SER B N 1
ATOM 2495 C CA . SER B 1 132 ? 13.117 -0.781 -2.129 1 95.06 132 SER B CA 1
ATOM 2496 C C . SER B 1 132 ? 13.75 -1.925 -1.349 1 95.06 132 SER B C 1
ATOM 2498 O O . SER B 1 132 ? 14.57 -2.676 -1.892 1 95.06 132 SER B O 1
ATOM 2500 N N . GLU B 1 133 ? 13.32 -2.037 -0.113 1 94.12 133 GLU B N 1
ATOM 2501 C CA . GLU B 1 133 ? 13.891 -3.09 0.728 1 94.12 133 GLU B CA 1
ATOM 2502 C C . GLU B 1 133 ? 13.57 -4.473 0.168 1 94.12 133 GLU B C 1
ATOM 2504 O O . GLU B 1 133 ? 14.43 -5.359 0.165 1 94.12 133 GLU B O 1
ATOM 2509 N N . VAL B 1 134 ? 12.438 -4.641 -0.339 1 97.12 134 VAL B N 1
ATOM 2510 C CA . VAL B 1 134 ? 11.961 -5.93 -0.837 1 97.12 134 VAL B CA 1
ATOM 2511 C C . VAL B 1 134 ? 12.68 -6.277 -2.139 1 97.12 134 VAL B C 1
ATOM 2513 O O . VAL B 1 134 ? 13.203 -7.387 -2.291 1 97.12 134 VAL B O 1
ATOM 2516 N N . ILE B 1 135 ? 12.805 -5.348 -3.012 1 96.88 135 ILE B N 1
ATOM 2517 C CA . ILE B 1 135 ? 13.461 -5.586 -4.293 1 96.88 135 ILE B CA 1
ATOM 2518 C C . ILE B 1 135 ? 14.93 -5.922 -4.066 1 96.88 135 ILE B C 1
ATOM 2520 O O . ILE B 1 135 ? 15.492 -6.777 -4.758 1 96.88 135 ILE B O 1
ATOM 2524 N N . LYS B 1 136 ? 15.57 -5.227 -3.186 1 97 136 LYS B N 1
ATOM 2525 C CA . LYS B 1 136 ? 16.969 -5.488 -2.879 1 97 136 LYS B CA 1
ATOM 2526 C C . LYS B 1 136 ? 17.172 -6.926 -2.414 1 97 136 LYS B C 1
ATOM 2528 O O . LYS B 1 136 ? 18.078 -7.613 -2.891 1 97 136 LYS B O 1
ATOM 2533 N N . LYS B 1 137 ? 16.344 -7.367 -1.585 1 97.69 137 LYS B N 1
ATOM 2534 C CA . LYS B 1 137 ? 16.453 -8.719 -1.041 1 97.69 137 LYS B CA 1
ATOM 2535 C C . LYS B 1 137 ? 16.109 -9.766 -2.094 1 97.69 137 LYS B C 1
ATOM 2537 O O . LYS B 1 137 ? 16.734 -10.812 -2.168 1 97.69 137 LYS B O 1
ATOM 2542 N N . LEU B 1 138 ? 15.109 -9.438 -2.9 1 98 138 LEU B N 1
ATOM 2543 C CA . LEU B 1 138 ? 14.742 -10.344 -3.982 1 98 138 LEU B CA 1
ATOM 2544 C C . LEU B 1 138 ? 15.875 -10.469 -4.992 1 98 138 LEU B C 1
ATOM 2546 O O . LEU B 1 138 ? 16.141 -11.562 -5.512 1 98 138 LEU B O 1
ATOM 2550 N N . ASN B 1 139 ? 16.516 -9.375 -5.234 1 97.31 139 ASN B N 1
ATOM 2551 C CA . ASN B 1 139 ? 17.656 -9.375 -6.152 1 97.31 139 ASN B CA 1
ATOM 2552 C C . ASN B 1 139 ? 18.812 -10.195 -5.605 1 97.31 139 ASN B C 1
ATOM 2554 O O . ASN B 1 139 ? 19.391 -11.016 -6.32 1 97.31 139 ASN B O 1
ATOM 2558 N N . LYS B 1 140 ? 19.094 -10.023 -4.352 1 97.44 140 LYS B N 1
ATOM 2559 C CA . LYS B 1 140 ? 20.203 -10.727 -3.705 1 97.44 140 LYS B CA 1
ATOM 2560 C C . LYS B 1 140 ? 19.969 -12.234 -3.703 1 97.44 140 LYS B C 1
ATOM 2562 O O . LYS B 1 140 ? 20.922 -13.016 -3.77 1 97.44 140 LYS B O 1
ATOM 2567 N N . SER B 1 141 ? 18.75 -12.617 -3.648 1 97.38 141 SER B N 1
ATOM 2568 C CA . SER B 1 141 ? 18.406 -14.031 -3.586 1 97.38 141 SER B CA 1
ATOM 2569 C C . SER B 1 141 ? 18.25 -14.625 -4.984 1 97.38 141 SER B C 1
ATOM 2571 O O . SER B 1 141 ? 17.844 -15.781 -5.133 1 97.38 141 SER B O 1
ATOM 2573 N N . ASN B 1 142 ? 18.406 -13.836 -6.066 1 96.81 142 ASN B N 1
ATOM 2574 C CA . ASN B 1 142 ? 18.297 -14.219 -7.469 1 96.81 142 ASN B CA 1
ATOM 2575 C C . ASN B 1 142 ? 16.859 -14.539 -7.852 1 96.81 142 ASN B C 1
ATOM 2577 O O . ASN B 1 142 ? 16.609 -15.305 -8.789 1 96.81 142 ASN B O 1
ATOM 2581 N N . PHE B 1 143 ? 16.047 -14.109 -7.074 1 97.56 143 PHE B N 1
ATOM 2582 C CA . PHE B 1 143 ? 14.633 -14.32 -7.395 1 97.56 143 PHE B CA 1
ATOM 2583 C C . PHE B 1 143 ? 14.227 -13.492 -8.609 1 97.56 143 PHE B C 1
ATOM 2585 O O . PHE B 1 143 ? 13.438 -13.945 -9.438 1 97.56 143 PHE B O 1
ATOM 2592 N N . ILE B 1 144 ? 14.734 -12.281 -8.719 1 96.5 144 ILE B N 1
ATOM 2593 C CA . ILE B 1 144 ? 14.422 -11.383 -9.82 1 96.5 144 ILE B CA 1
ATOM 2594 C C . ILE B 1 144 ? 14.898 -12 -11.133 1 96.5 144 ILE B C 1
ATOM 2596 O O . ILE B 1 144 ? 14.188 -11.945 -12.141 1 96.5 144 ILE B O 1
ATOM 2600 N N . GLU B 1 145 ? 16 -12.609 -11.078 1 96 145 GLU B N 1
ATOM 2601 C CA . GLU B 1 145 ? 16.531 -13.297 -12.258 1 96 145 GLU B CA 1
ATOM 2602 C C . GLU B 1 145 ? 15.648 -14.484 -12.633 1 96 145 GLU B C 1
ATOM 2604 O O . GLU B 1 145 ? 15.414 -14.734 -13.82 1 96 145 GLU B O 1
ATOM 2609 N N . ALA B 1 146 ? 15.219 -15.164 -11.664 1 96 146 ALA B N 1
ATOM 2610 C CA . ALA B 1 146 ? 14.391 -16.344 -11.891 1 96 146 ALA B CA 1
ATOM 2611 C C . ALA B 1 146 ? 13.039 -15.969 -12.484 1 96 146 ALA B C 1
ATOM 2613 O O . ALA B 1 146 ? 12.516 -16.688 -13.344 1 96 146 ALA B O 1
ATOM 2614 N N . ILE B 1 147 ? 12.484 -14.906 -12.055 1 95.69 147 ILE B N 1
ATOM 2615 C CA . ILE B 1 147 ? 11.18 -14.453 -12.539 1 95.69 147 ILE B CA 1
ATOM 2616 C C . ILE B 1 147 ? 11.352 -13.719 -13.859 1 95.69 147 ILE B C 1
ATOM 2618 O O . ILE B 1 147 ? 10.477 -13.781 -14.734 1 95.69 147 ILE B O 1
ATOM 2622 N N . GLY B 1 148 ? 12.461 -13.039 -14.078 1 95.62 148 GLY B N 1
ATOM 2623 C CA . GLY B 1 148 ? 12.695 -12.133 -15.188 1 95.62 148 GLY B CA 1
ATOM 2624 C C . GLY B 1 148 ? 12.375 -10.688 -14.859 1 95.62 148 GLY B C 1
ATOM 2625 O O . GLY B 1 148 ? 11.266 -10.383 -14.406 1 95.62 148 GLY B O 1
ATOM 2626 N N . HIS B 1 149 ? 13.297 -9.773 -15.133 1 94.25 149 HIS B N 1
ATOM 2627 C CA . HIS B 1 149 ? 13.156 -8.352 -14.828 1 94.25 149 HIS B CA 1
ATOM 2628 C C . HIS B 1 149 ? 11.945 -7.758 -15.547 1 94.25 149 HIS B C 1
ATOM 2630 O O . HIS B 1 149 ? 11.344 -6.797 -15.062 1 94.25 149 HIS B O 1
ATOM 2636 N N . GLU B 1 150 ? 11.602 -8.398 -16.641 1 95.31 150 GLU B N 1
ATOM 2637 C CA . GLU B 1 150 ? 10.531 -7.871 -17.484 1 95.31 150 GLU B CA 1
ATOM 2638 C C . GLU B 1 150 ? 9.164 -8.172 -16.875 1 95.31 150 GLU B C 1
ATOM 2640 O O . GLU B 1 150 ? 8.141 -7.684 -17.375 1 95.31 150 GLU B O 1
ATOM 2645 N N . TRP B 1 151 ? 9.148 -8.914 -15.758 1 97.06 151 TRP B N 1
ATOM 2646 C CA . TRP B 1 151 ? 7.883 -9.289 -15.148 1 97.06 151 TRP B CA 1
ATOM 2647 C C . TRP B 1 151 ? 7.695 -8.578 -13.812 1 97.06 151 TRP B C 1
ATOM 2649 O O . TRP B 1 151 ? 6.934 -9.039 -12.953 1 97.06 151 TRP B O 1
ATOM 2659 N N . ILE B 1 152 ? 8.43 -7.52 -13.617 1 97.75 152 ILE B N 1
ATOM 2660 C CA . ILE B 1 152 ? 8.297 -6.652 -12.453 1 97.75 152 ILE B CA 1
ATOM 2661 C C . ILE B 1 152 ? 7.898 -5.246 -12.898 1 97.75 152 ILE B C 1
ATOM 2663 O O . ILE B 1 152 ? 8.602 -4.621 -13.703 1 97.75 152 ILE B O 1
ATOM 2667 N N . TYR B 1 153 ? 6.797 -4.75 -12.328 1 97.44 153 TYR B N 1
ATOM 2668 C CA . TYR B 1 153 ? 6.254 -3.49 -12.828 1 97.44 153 TYR B CA 1
ATOM 2669 C C . TYR B 1 153 ? 6.105 -2.479 -11.695 1 97.44 153 TYR B C 1
ATOM 2671 O O . TYR B 1 153 ? 6.023 -2.855 -10.523 1 97.44 153 TYR B O 1
ATOM 2679 N N . LEU B 1 154 ? 6.004 -1.252 -12.156 1 95.44 154 LEU B N 1
ATOM 2680 C CA . LEU B 1 154 ? 5.898 -0.132 -11.227 1 95.44 154 LEU B CA 1
ATOM 2681 C C . LEU B 1 154 ? 4.52 -0.098 -10.578 1 95.44 154 LEU B C 1
ATOM 2683 O O . LEU B 1 154 ? 4.387 0.296 -9.414 1 95.44 154 LEU B O 1
ATOM 2687 N N . THR B 1 155 ? 3.521 -0.435 -11.328 1 96.75 155 THR B N 1
ATOM 2688 C CA . THR B 1 155 ? 2.143 -0.407 -10.859 1 96.75 155 THR B CA 1
ATOM 2689 C C . THR B 1 155 ? 1.394 -1.661 -11.305 1 96.75 155 THR B C 1
ATOM 2691 O O . THR B 1 155 ? 1.813 -2.342 -12.242 1 96.75 155 THR B O 1
ATOM 2694 N N . VAL B 1 156 ? 0.29 -1.943 -10.633 1 98.31 156 VAL B N 1
ATOM 2695 C CA . VAL B 1 156 ? -0.611 -3.01 -11.055 1 98.31 156 VAL B CA 1
ATOM 2696 C C . VAL B 1 156 ? -1.148 -2.711 -12.453 1 98.31 156 VAL B C 1
ATOM 2698 O O . VAL B 1 156 ? -1.26 -3.611 -13.289 1 98.31 156 VAL B O 1
ATOM 2701 N N . GLY B 1 157 ? -1.452 -1.445 -12.703 1 97.12 157 GLY B N 1
ATOM 2702 C CA . GLY B 1 157 ? -1.943 -1.054 -14.016 1 97.12 157 GLY B CA 1
ATOM 2703 C C . GLY B 1 157 ? -0.976 -1.381 -15.141 1 97.12 157 GLY B C 1
ATOM 2704 O O . GLY B 1 157 ? -1.376 -1.911 -16.172 1 97.12 157 GLY B O 1
ATOM 2705 N N . GLU B 1 158 ? 0.261 -1.098 -15.008 1 96.5 158 GLU B N 1
ATOM 2706 C CA . GLU B 1 158 ? 1.279 -1.42 -16 1 96.5 158 GLU B CA 1
ATOM 2707 C C . GLU B 1 158 ? 1.404 -2.928 -16.188 1 96.5 158 GLU B C 1
ATOM 2709 O O . GLU B 1 158 ? 1.549 -3.404 -17.328 1 96.5 158 GLU B O 1
ATOM 2714 N N . ALA B 1 159 ? 1.38 -3.643 -15.078 1 98.25 159 ALA B N 1
ATOM 2715 C CA . ALA B 1 159 ? 1.459 -5.102 -15.141 1 98.25 159 ALA B CA 1
ATOM 2716 C C . ALA B 1 159 ? 0.312 -5.676 -15.969 1 98.25 159 ALA B C 1
ATOM 2718 O O . ALA B 1 159 ? 0.531 -6.504 -16.859 1 98.25 159 ALA B O 1
ATOM 2719 N N . VAL B 1 160 ? -0.894 -5.188 -15.68 1 98.12 160 VAL B N 1
ATOM 2720 C CA . VAL B 1 160 ? -2.076 -5.68 -16.391 1 98.12 160 VAL B CA 1
ATOM 2721 C C . VAL B 1 160 ? -1.972 -5.34 -17.875 1 98.12 160 VAL B C 1
ATOM 2723 O O . VAL B 1 160 ? -2.258 -6.18 -18.719 1 98.12 160 VAL B O 1
ATOM 2726 N N . THR B 1 161 ? -1.597 -4.156 -18.172 1 96.38 161 THR B N 1
ATOM 2727 C CA . THR B 1 161 ? -1.464 -3.717 -19.562 1 96.38 161 THR B CA 1
ATOM 2728 C C . THR B 1 161 ? -0.479 -4.605 -20.312 1 96.38 161 THR B C 1
ATOM 2730 O O . THR B 1 161 ? -0.761 -5.043 -21.438 1 96.38 161 THR B O 1
ATOM 2733 N N . ALA B 1 162 ? 0.635 -4.887 -19.703 1 95.75 162 ALA B N 1
ATOM 2734 C CA . ALA B 1 162 ? 1.654 -5.73 -20.328 1 95.75 162 ALA B CA 1
ATOM 2735 C C . ALA B 1 162 ? 1.133 -7.148 -20.547 1 95.75 162 ALA B C 1
ATOM 2737 O O . ALA B 1 162 ? 1.341 -7.73 -21.609 1 95.75 162 ALA B O 1
ATOM 2738 N N . CYS B 1 163 ? 0.433 -7.668 -19.547 1 95.31 163 CYS B N 1
ATOM 2739 C CA . CYS B 1 163 ? -0.109 -9.023 -19.656 1 95.31 163 CYS B CA 1
ATOM 2740 C C . CYS B 1 163 ? -1.167 -9.109 -20.734 1 95.31 163 CYS B C 1
ATOM 2742 O O . CYS B 1 163 ? -1.221 -10.094 -21.484 1 95.31 163 CYS B O 1
ATOM 2744 N N . ASN B 1 164 ? -2.033 -8.086 -20.844 1 91.19 164 ASN B N 1
ATOM 2745 C CA . ASN B 1 164 ? -3.08 -8.047 -21.859 1 91.19 164 ASN B CA 1
ATOM 2746 C C . ASN B 1 164 ? -2.496 -7.992 -23.266 1 91.19 164 ASN B C 1
ATOM 2748 O O . ASN B 1 164 ? -3.051 -8.57 -24.203 1 91.19 164 ASN B O 1
ATOM 2752 N N . PHE B 1 165 ? -1.48 -7.289 -23.375 1 83.69 165 PHE B N 1
ATOM 2753 C CA . PHE B 1 165 ? -0.812 -7.219 -24.672 1 83.69 165 PHE B CA 1
ATOM 2754 C C . PHE B 1 165 ? -0.355 -8.602 -25.109 1 83.69 165 PHE B C 1
ATOM 2756 O O . PHE B 1 165 ? -0.564 -8.984 -26.266 1 83.69 165 PHE B O 1
ATOM 2763 N N . VAL B 1 166 ? 0.101 -9.336 -24.203 1 79.75 166 VAL B N 1
ATOM 2764 C CA . VAL B 1 166 ? 0.589 -10.672 -24.5 1 79.75 166 VAL B CA 1
ATOM 2765 C C . VAL B 1 166 ? -0.589 -11.602 -24.797 1 79.75 166 VAL B C 1
ATOM 2767 O O . VAL B 1 166 ? -0.534 -12.414 -25.719 1 79.75 166 VAL B O 1
ATOM 2770 N N . LEU B 1 167 ? -1.664 -11.438 -24.062 1 78 167 LEU B N 1
ATOM 2771 C CA . LEU B 1 167 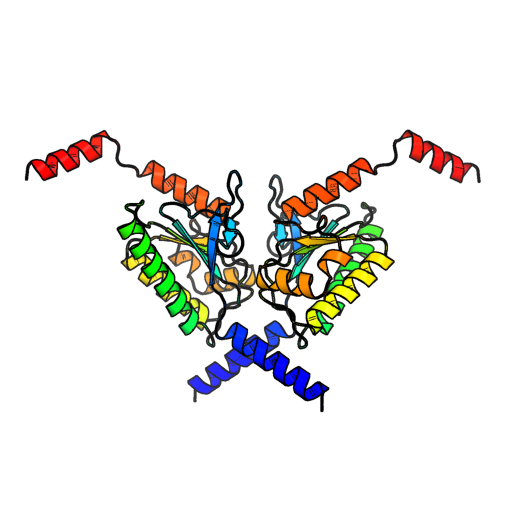? -2.846 -12.281 -24.234 1 78 167 LEU B CA 1
ATOM 2772 C C . LEU B 1 167 ? -3.521 -12.008 -25.578 1 78 167 LEU B C 1
ATOM 2774 O O . LEU B 1 167 ? -4.082 -12.922 -26.188 1 78 167 LEU B O 1
ATOM 2778 N N . GLN B 1 168 ? -3.512 -10.812 -26.016 1 73.25 168 GLN B N 1
ATOM 2779 C CA . GLN B 1 168 ? -4.168 -10.461 -27.266 1 73.25 168 GLN B CA 1
ATOM 2780 C C . GLN B 1 168 ? -3.289 -10.812 -28.469 1 73.25 168 GLN B C 1
ATOM 2782 O O . GLN B 1 168 ? -3.801 -11.125 -29.547 1 73.25 168 GLN B O 1
ATOM 2787 N N . THR B 1 169 ? -2.021 -10.664 -28.234 1 64 169 THR B N 1
ATOM 2788 C CA . THR B 1 169 ? -1.133 -11.008 -29.344 1 64 169 THR B CA 1
ATOM 2789 C C . THR B 1 169 ? -1.07 -12.516 -29.531 1 64 169 THR B C 1
ATOM 2791 O O . THR B 1 169 ? -0.868 -13 -30.656 1 64 169 THR B O 1
ATOM 2794 N N . TRP B 1 170 ? -1.237 -13.297 -28.453 1 51.78 170 TRP B N 1
ATOM 2795 C CA . TRP B 1 170 ? -1.216 -14.75 -28.594 1 51.78 170 TRP B CA 1
ATOM 2796 C C . TRP B 1 170 ? -2.572 -15.281 -29.047 1 51.78 170 TRP B C 1
ATOM 2798 O O . TRP B 1 170 ? -2.838 -16.484 -28.969 1 51.78 170 TRP B O 1
ATOM 2808 N N . LYS B 1 171 ? -3.598 -14.43 -29.266 1 49.75 171 LYS B N 1
ATOM 2809 C CA . LYS B 1 171 ? -4.82 -14.992 -29.844 1 49.75 171 LYS B CA 1
ATOM 2810 C C . LYS B 1 171 ? -4.531 -15.719 -31.156 1 49.75 171 LYS B C 1
ATOM 2812 O O . LYS B 1 171 ? -3.891 -15.164 -32.062 1 49.75 171 LYS B O 1
ATOM 2817 N N . PRO B 1 172 ? -4.766 -17.031 -31.156 1 39.88 172 PRO B N 1
ATOM 2818 C CA . PRO B 1 172 ? -4.543 -17.734 -32.406 1 39.88 172 PRO B CA 1
ATOM 2819 C C . PRO B 1 172 ? -5.258 -17.062 -33.594 1 39.88 172 PRO B C 1
ATOM 2821 O O . PRO B 1 172 ? -6.305 -16.438 -33.406 1 39.88 172 PRO B O 1
ATOM 2824 N N . SER B 1 173 ? -4.641 -16.609 -34.625 1 43.66 173 SER B N 1
ATOM 2825 C CA . SER B 1 173 ? -5.289 -16.188 -35.875 1 43.66 173 SER B CA 1
ATOM 2826 C C . SER B 1 173 ? -6.504 -17.062 -36.188 1 43.66 173 SER B C 1
ATOM 2828 O O . SER B 1 173 ? -6.523 -18.25 -35.875 1 43.66 173 SER B O 1
ATOM 2830 N N . PRO B 1 174 ? -7.707 -16.375 -36.344 1 46.81 174 PRO B N 1
ATOM 2831 C CA . PRO B 1 174 ? -8.852 -17.219 -36.719 1 46.81 174 PRO B CA 1
ATOM 2832 C C . PRO B 1 174 ? -8.445 -18.406 -37.594 1 46.81 174 PRO B C 1
ATOM 2834 O O . PRO B 1 174 ? -9.164 -19.391 -37.656 1 46.81 174 PRO B O 1
ATOM 2837 N N . VAL B 1 175 ? -7.434 -18.125 -38.344 1 49.78 175 VAL B N 1
ATOM 2838 C CA . VAL B 1 175 ? -7.012 -19.141 -39.312 1 49.78 175 VAL B CA 1
ATOM 2839 C C . VAL B 1 175 ? -6.418 -20.344 -38.562 1 49.78 175 VAL B C 1
ATOM 2841 O O . VAL B 1 175 ? -6.66 -21.484 -38.938 1 49.78 175 VAL B O 1
ATOM 2844 N N . ALA B 1 176 ? -5.734 -20.109 -37.5 1 48.25 176 ALA B N 1
ATOM 2845 C CA . ALA B 1 176 ? -5.082 -21.219 -36.844 1 48.25 176 ALA B CA 1
ATOM 2846 C C . ALA B 1 176 ? -6.066 -21.984 -35.938 1 48.25 176 ALA B C 1
ATOM 2848 O O . ALA B 1 176 ? -5.988 -23.203 -35.844 1 48.25 176 ALA B O 1
ATOM 2849 N N . ALA B 1 177 ? -7.047 -21.453 -35.344 1 49.72 177 ALA B N 1
ATOM 2850 C CA . ALA B 1 177 ? -8.125 -22.094 -34.594 1 49.72 177 ALA B CA 1
ATOM 2851 C C . ALA B 1 177 ? -9 -22.953 -35.5 1 49.72 177 ALA B C 1
ATOM 2853 O O . ALA B 1 177 ? -9.469 -24.016 -35.125 1 49.72 177 ALA B O 1
ATOM 2854 N N . ALA B 1 178 ? -9.234 -22.438 -36.625 1 52.62 178 ALA B N 1
ATOM 2855 C CA . ALA B 1 178 ? -9.961 -23.141 -37.656 1 52.62 178 ALA B CA 1
ATOM 2856 C C . ALA B 1 178 ? -9.195 -24.375 -38.125 1 52.62 178 ALA B C 1
ATOM 2858 O O . ALA B 1 178 ? -9.781 -25.438 -38.375 1 52.62 178 ALA B O 1
ATOM 2859 N N . GLU B 1 179 ? -7.902 -24.219 -38.125 1 49.44 179 GLU B N 1
ATOM 2860 C CA . GLU B 1 179 ? -7.066 -25.328 -38.562 1 49.44 179 GLU B CA 1
ATOM 2861 C C . GLU B 1 179 ? -6.953 -26.391 -37.469 1 49.44 179 GLU B C 1
ATOM 2863 O O . GLU B 1 179 ? -6.938 -27.578 -37.75 1 49.44 179 GLU B O 1
ATOM 2868 N N . LEU B 1 180 ? -6.996 -26.016 -36.188 1 51.75 180 LEU B N 1
ATOM 2869 C CA . LEU B 1 180 ? -6.953 -26.938 -35.062 1 51.75 180 LEU B CA 1
ATOM 2870 C C . LEU B 1 180 ? -8.305 -27.609 -34.844 1 51.75 180 LEU B C 1
ATOM 2872 O O . LEU B 1 180 ? -8.383 -28.812 -34.562 1 51.75 180 LEU B O 1
ATOM 2876 N N . ASP B 1 181 ? -9.289 -26.859 -34.844 1 54.66 181 ASP B N 1
ATOM 2877 C CA . ASP B 1 181 ? -10.625 -27.438 -34.844 1 54.66 181 ASP B CA 1
ATOM 2878 C C . ASP B 1 181 ? -10.797 -28.406 -36.031 1 54.66 181 ASP B C 1
ATOM 2880 O O . ASP B 1 181 ? -11.391 -29.484 -35.844 1 54.66 181 ASP B O 1
ATOM 2884 N N . SER B 1 182 ? -10.266 -27.906 -37.125 1 53.38 182 SER B N 1
ATOM 2885 C CA . SER B 1 182 ? -10.32 -28.797 -38.281 1 53.38 182 SER B CA 1
ATOM 2886 C C . SER B 1 182 ? -9.438 -30.016 -38.094 1 53.38 182 SER B C 1
ATOM 2888 O O . SER B 1 182 ? -9.773 -31.109 -38.562 1 53.38 182 SER B O 1
ATOM 2890 N N . ALA B 1 183 ? -8.391 -29.938 -37.375 1 55.59 183 ALA B N 1
ATOM 2891 C CA . ALA B 1 183 ? -7.484 -31.062 -37.156 1 55.59 183 ALA B CA 1
ATOM 2892 C C . ALA B 1 183 ? -8.07 -32.031 -36.125 1 55.59 183 ALA B C 1
ATOM 2894 O O . ALA B 1 183 ? -7.902 -33.25 -36.25 1 55.59 183 ALA B O 1
ATOM 2895 N N . VAL B 1 184 ? -8.805 -31.516 -35.156 1 56.72 184 VAL B N 1
ATOM 2896 C CA . VAL B 1 184 ? -9.445 -32.344 -34.156 1 56.72 184 VAL B CA 1
ATOM 2897 C C . VAL B 1 184 ? -10.672 -33.031 -34.75 1 56.72 184 VAL B C 1
ATOM 2899 O O . VAL B 1 184 ? -11.039 -34.125 -34.312 1 56.72 184 VAL B O 1
ATOM 2902 N N . ASN B 1 185 ? -11.305 -32.25 -35.5 1 51.97 185 ASN B N 1
ATOM 2903 C CA . ASN B 1 185 ? -12.453 -32.906 -36.125 1 51.97 185 ASN B CA 1
ATOM 2904 C C . ASN B 1 185 ? -12.031 -33.969 -37.125 1 51.97 185 ASN B C 1
ATOM 2906 O O . ASN B 1 185 ? -12.859 -34.75 -37.625 1 51.97 185 ASN B O 1
ATOM 2910 N N . ASN B 1 186 ? -10.805 -33.781 -37.594 1 48.75 186 ASN B N 1
ATOM 2911 C CA . ASN B 1 186 ? -10.352 -34.812 -38.531 1 48.75 186 ASN B CA 1
ATOM 2912 C C . ASN B 1 186 ? -9.703 -36 -37.812 1 48.75 186 ASN B C 1
ATOM 2914 O O . ASN B 1 186 ? -9.117 -36.875 -38.438 1 48.75 186 ASN B O 1
ATOM 2918 N N . VAL B 1 187 ? -9.664 -35.875 -36.5 1 42.12 187 VAL B N 1
ATOM 2919 C CA . VAL B 1 187 ? -9.258 -37.125 -35.844 1 42.12 187 VAL B CA 1
ATOM 2920 C C . VAL B 1 187 ? -10.5 -37.875 -35.375 1 42.12 187 VAL B C 1
ATOM 2922 O O . VAL B 1 187 ? -11.508 -37.281 -35 1 42.12 187 VAL B O 1
#